Protein AF-A0A2I0VY03-F1 (afdb_monomer)

Nearest PDB structures (foldseek):
  8vbx-assembly1_A  TM=2.858E-01  e=8.823E-02  Pectobacterium phage PhiM1
  8qfm-assembly1_B  TM=2.556E-01  e=3.799E-01  Thermocatellispora tengchongensis
  3gbf-assembly1_A-2  TM=3.496E-01  e=2.291E+00  Streptomyces viridochromogenes
  3rzz-assembly1_A-2  TM=3.608E-01  e=2.291E+00  Streptomyces viridochromogenes
  4yar-assembly1_A  TM=1.915E-01  e=3.209E+00  Streptomyces viridochromogenes

Organism: NCBI:txid906689

pLDDT: mean 86.83, std 15.97, range [33.81, 98.56]

Structure (mmCIF, N/CA/C/O backbone):
data_AF-A0A2I0VY03-F1
#
_entry.id   AF-A0A2I0VY03-F1
#
loop_
_atom_site.group_PDB
_atom_site.id
_atom_site.type_symbol
_atom_site.label_atom_id
_atom_site.label_alt_id
_atom_site.label_comp_id
_atom_site.label_asym_id
_atom_site.label_entity_id
_atom_site.label_seq_id
_atom_site.pdbx_PDB_ins_code
_atom_site.Cartn_x
_atom_site.Cartn_y
_atom_site.Cartn_z
_atom_site.occupancy
_atom_site.B_iso_or_equiv
_atom_site.auth_seq_id
_atom_site.auth_comp_id
_atom_site.auth_asym_id
_atom_site.auth_atom_id
_atom_site.pdbx_PDB_model_num
ATOM 1 N N . MET A 1 1 ? -72.593 11.569 -9.169 1.00 36.62 1 MET A N 1
ATOM 2 C CA . MET A 1 1 ? -72.017 10.756 -8.077 1.00 36.62 1 MET A CA 1
ATOM 3 C C . MET A 1 1 ? -70.638 10.307 -8.532 1.00 36.62 1 MET A C 1
ATOM 5 O O . MET A 1 1 ? -70.541 9.387 -9.328 1.00 36.62 1 MET A O 1
ATOM 9 N N . THR A 1 2 ? -69.591 11.021 -8.134 1.00 33.81 2 THR A N 1
ATOM 10 C CA . THR A 1 2 ? -68.194 10.707 -8.475 1.00 33.81 2 THR A CA 1
ATOM 11 C C . THR A 1 2 ? -67.376 10.887 -7.203 1.00 33.81 2 THR A C 1
ATOM 13 O O . THR A 1 2 ? -67.290 11.997 -6.685 1.00 33.81 2 THR A O 1
ATOM 16 N N . ILE A 1 3 ? -66.858 9.784 -6.665 1.00 37.12 3 ILE A N 1
ATOM 17 C CA . ILE A 1 3 ? -66.001 9.750 -5.472 1.00 37.12 3 ILE A CA 1
ATOM 18 C C . ILE A 1 3 ? -64.545 9.817 -5.958 1.00 37.12 3 ILE A C 1
ATOM 20 O O . ILE A 1 3 ? -64.187 9.004 -6.812 1.00 37.12 3 ILE A O 1
ATOM 24 N N . PRO A 1 4 ? -63.695 10.735 -5.463 1.00 44.62 4 PRO A N 1
ATOM 25 C CA . PRO A 1 4 ? -62.278 10.724 -5.792 1.00 44.62 4 PRO A CA 1
ATOM 26 C C . PRO A 1 4 ? -61.531 9.770 -4.845 1.00 44.62 4 PRO A C 1
ATOM 28 O O . PRO A 1 4 ? -61.689 9.834 -3.628 1.00 44.62 4 PRO A O 1
ATOM 31 N N . PHE A 1 5 ? -60.715 8.879 -5.408 1.00 40.41 5 PHE A N 1
ATOM 32 C CA . PHE A 1 5 ? -59.774 8.045 -4.657 1.00 40.41 5 PHE A CA 1
ATOM 33 C C . PHE A 1 5 ? -58.500 8.852 -4.376 1.00 40.41 5 PHE A C 1
ATOM 35 O O . PHE A 1 5 ? -57.801 9.262 -5.301 1.00 40.41 5 PHE A O 1
ATOM 42 N N . LEU A 1 6 ? -58.204 9.079 -3.096 1.00 39.28 6 LEU A N 1
ATOM 43 C CA . LEU A 1 6 ? -56.954 9.673 -2.626 1.00 39.28 6 LEU A CA 1
ATOM 44 C C . LEU A 1 6 ? -55.898 8.554 -2.533 1.00 39.28 6 LEU A C 1
ATOM 46 O O . LEU A 1 6 ? -56.038 7.650 -1.709 1.00 39.28 6 LEU A O 1
ATOM 50 N N . LEU A 1 7 ? -54.859 8.580 -3.374 1.00 39.03 7 LEU A N 1
ATOM 51 C CA . LEU A 1 7 ? -53.704 7.686 -3.227 1.00 39.03 7 LEU A CA 1
ATOM 52 C C . LEU A 1 7 ? -52.783 8.236 -2.128 1.00 39.03 7 LEU A C 1
ATOM 54 O O . LEU A 1 7 ? -52.148 9.273 -2.302 1.00 39.03 7 LEU A O 1
ATOM 58 N N . LEU A 1 8 ? -52.706 7.534 -0.999 1.00 38.59 8 LEU A N 1
ATOM 59 C CA . LEU A 1 8 ? -51.749 7.809 0.069 1.00 38.59 8 LEU A CA 1
ATOM 60 C C . LEU A 1 8 ? -50.413 7.132 -0.286 1.00 38.59 8 LEU A C 1
ATOM 62 O O . LEU A 1 8 ? -50.310 5.906 -0.275 1.00 38.59 8 LEU A O 1
ATOM 66 N N . HIS A 1 9 ? -49.390 7.911 -0.638 1.00 36.31 9 HIS A N 1
ATOM 67 C CA . HIS A 1 9 ? -48.031 7.395 -0.810 1.00 36.31 9 HIS A CA 1
ATOM 68 C C . HIS A 1 9 ? -47.371 7.220 0.564 1.00 36.31 9 HIS A C 1
ATOM 70 O O . HIS A 1 9 ? -46.980 8.197 1.201 1.00 36.31 9 HIS A O 1
ATOM 76 N N . LEU A 1 10 ? -47.252 5.970 1.023 1.00 39.50 10 LEU A N 1
ATOM 77 C CA . LEU A 1 10 ? -46.372 5.615 2.135 1.00 39.50 10 LEU A CA 1
ATOM 78 C C . LEU A 1 10 ? -44.917 5.811 1.684 1.00 39.50 10 LEU A C 1
ATOM 80 O O . LEU A 1 10 ? -44.401 5.033 0.880 1.00 39.50 10 LEU A O 1
ATOM 84 N N . LEU A 1 11 ? -44.251 6.840 2.208 1.00 39.91 11 LEU A N 1
ATOM 85 C CA . LEU A 1 11 ? -42.794 6.921 2.173 1.00 39.91 11 LEU A CA 1
ATOM 86 C C . LEU A 1 11 ? -42.232 5.901 3.168 1.00 39.91 11 LEU A C 1
ATOM 88 O O . LEU A 1 11 ? -42.305 6.099 4.378 1.00 39.91 11 LEU A O 1
ATOM 92 N N . PHE A 1 12 ? -41.664 4.813 2.651 1.00 36.47 12 PHE A N 1
ATOM 93 C CA . PHE A 1 12 ? -40.795 3.936 3.428 1.00 36.47 12 PHE A CA 1
ATOM 94 C C . PHE A 1 12 ? -39.466 4.657 3.664 1.00 36.47 12 PHE A C 1
ATOM 96 O O . PHE A 1 12 ? -38.625 4.746 2.771 1.00 36.47 12 PHE A O 1
ATOM 103 N N . THR A 1 13 ? -39.275 5.195 4.865 1.00 35.59 13 THR A N 1
ATOM 104 C CA . THR A 1 13 ? -37.949 5.595 5.339 1.00 35.59 13 THR A CA 1
ATOM 105 C C . THR A 1 13 ? -37.199 4.330 5.744 1.00 35.59 13 THR A C 1
ATOM 107 O O . THR A 1 13 ? -37.549 3.701 6.742 1.00 35.59 13 THR A O 1
ATOM 110 N N . LEU A 1 14 ? -36.195 3.937 4.959 1.00 35.19 14 LEU A N 1
ATOM 111 C CA . LEU A 1 14 ? -35.224 2.927 5.382 1.00 35.19 14 LEU A CA 1
ATOM 112 C C . LEU A 1 14 ? -34.511 3.433 6.652 1.00 35.19 14 LEU A C 1
ATOM 114 O O . LEU A 1 14 ? -34.168 4.620 6.702 1.00 35.19 14 LEU A O 1
ATOM 118 N N . PRO A 1 15 ? -34.281 2.585 7.671 1.00 38.66 15 PRO A N 1
ATOM 119 C CA . PRO A 1 15 ? -33.444 2.970 8.792 1.00 38.66 15 PRO A CA 1
ATOM 120 C C . PRO A 1 15 ? -32.032 3.231 8.266 1.00 38.66 15 PRO A C 1
ATOM 122 O O . PRO A 1 15 ? -31.418 2.372 7.636 1.00 38.66 15 PRO A O 1
ATOM 125 N N . ALA A 1 16 ? -31.528 4.441 8.492 1.00 34.84 16 ALA A N 1
ATOM 126 C CA . ALA A 1 16 ? -30.127 4.745 8.274 1.00 34.84 16 ALA A CA 1
ATOM 127 C C . ALA A 1 16 ? -29.330 4.001 9.349 1.00 34.84 16 ALA A C 1
ATOM 129 O O . ALA A 1 16 ? -29.295 4.428 10.502 1.00 34.84 16 ALA A O 1
ATOM 130 N N . THR A 1 17 ? -28.710 2.881 8.984 1.00 40.47 17 THR A N 1
ATOM 131 C CA . THR A 1 17 ? -27.664 2.265 9.803 1.00 40.47 17 THR A CA 1
ATOM 132 C C . THR A 1 17 ? -26.601 3.327 10.055 1.00 40.47 17 THR A C 1
ATOM 134 O O . THR A 1 17 ? -26.030 3.867 9.101 1.00 40.47 17 THR A O 1
ATOM 137 N N . ALA A 1 18 ? -26.367 3.675 11.320 1.00 40.34 18 ALA A N 1
ATOM 138 C CA . ALA A 1 18 ? -25.342 4.634 11.694 1.00 40.34 18 ALA A CA 1
ATOM 139 C C . ALA A 1 18 ? -23.972 4.051 11.321 1.00 40.34 18 ALA A C 1
ATOM 141 O O . ALA A 1 18 ? -23.399 3.246 12.049 1.00 40.34 18 ALA A O 1
ATOM 142 N N . THR A 1 19 ? -23.445 4.428 10.157 1.00 51.03 19 THR A N 1
ATOM 143 C CA . THR A 1 19 ? -22.076 4.083 9.774 1.00 51.03 19 THR A CA 1
ATOM 144 C C . THR A 1 19 ? -21.132 4.697 10.797 1.00 51.03 19 THR A C 1
ATOM 146 O O . THR A 1 19 ? -21.108 5.921 10.950 1.00 51.03 19 THR A O 1
ATOM 149 N N . ALA A 1 20 ? -20.374 3.854 11.502 1.00 61.03 20 ALA A N 1
ATOM 150 C CA . ALA A 1 20 ? -19.370 4.298 12.459 1.00 61.03 20 ALA A CA 1
ATOM 151 C C . ALA A 1 20 ? -18.462 5.357 11.814 1.00 61.03 20 ALA A C 1
ATOM 153 O O . ALA A 1 20 ? -18.000 5.184 10.683 1.00 61.03 20 ALA A O 1
ATOM 154 N N . ALA A 1 21 ? -18.226 6.465 12.522 1.00 67.00 21 ALA A N 1
ATOM 155 C CA . ALA A 1 21 ? -17.404 7.552 12.009 1.00 67.00 21 ALA A CA 1
ATOM 156 C C . ALA A 1 21 ? -16.003 7.031 11.656 1.00 67.00 21 ALA A C 1
ATOM 158 O O . ALA A 1 21 ? -15.325 6.415 12.479 1.00 67.00 21 ALA A O 1
ATOM 159 N N . THR A 1 22 ? -15.566 7.275 10.423 1.00 81.31 22 THR A N 1
ATOM 160 C CA . THR A 1 22 ? -14.233 6.884 9.943 1.00 81.31 22 THR A CA 1
ATOM 161 C C . THR A 1 22 ? -13.240 8.044 9.963 1.00 81.31 22 THR A C 1
ATOM 163 O O . THR A 1 22 ? -12.040 7.810 9.816 1.00 81.31 22 THR A O 1
ATOM 166 N N . THR A 1 23 ? -13.709 9.276 10.179 1.00 87.06 23 THR A N 1
ATOM 167 C CA . THR A 1 23 ? -12.920 10.516 10.221 1.00 87.06 23 THR A CA 1
ATOM 168 C C . THR A 1 23 ? -13.305 11.392 11.413 1.00 87.06 23 THR A C 1
ATOM 170 O O . THR A 1 23 ? -14.296 11.142 12.101 1.00 87.06 23 THR A O 1
ATOM 173 N N . LEU A 1 24 ? -12.506 12.433 11.665 1.00 89.50 24 LEU A N 1
ATOM 174 C CA . LEU A 1 24 ? -12.840 13.478 12.631 1.00 89.50 24 LEU A CA 1
ATOM 175 C C . LEU A 1 24 ? -14.008 14.355 12.121 1.00 89.50 24 LEU A C 1
ATOM 177 O O . LEU A 1 24 ? -14.138 14.554 10.909 1.00 89.50 24 LEU A O 1
ATOM 181 N N . PRO A 1 25 ? -14.849 14.916 13.014 1.00 90.19 25 PRO A N 1
ATOM 182 C CA . PRO A 1 25 ? -15.961 15.780 12.618 1.00 90.19 25 PRO A CA 1
ATOM 183 C C . PRO A 1 25 ? -15.506 16.971 11.765 1.00 90.19 25 PRO A C 1
ATOM 185 O O . PRO A 1 25 ? -14.561 17.670 12.116 1.00 90.19 25 PRO A O 1
ATOM 188 N N . GLY A 1 26 ? -16.197 17.213 10.649 1.00 90.81 26 GLY A N 1
ATOM 189 C CA . GLY A 1 26 ? -15.878 18.305 9.721 1.00 90.81 26 GLY A CA 1
ATOM 190 C C . GLY A 1 26 ? -14.732 18.014 8.745 1.00 90.81 26 GLY A C 1
ATOM 191 O O . GLY A 1 26 ? -14.467 18.841 7.874 1.00 90.81 26 GLY A O 1
ATOM 192 N N . CYS A 1 27 ? -14.084 16.850 8.837 1.00 95.19 27 CYS A N 1
ATOM 193 C CA . CYS A 1 27 ? -13.007 16.470 7.930 1.00 95.19 27 CYS A CA 1
ATOM 194 C C . CYS A 1 27 ? -13.527 15.798 6.651 1.00 95.19 27 CYS A C 1
ATOM 196 O O . CYS A 1 27 ? -14.411 14.938 6.730 1.00 95.19 27 CYS A O 1
ATOM 198 N N . PRO A 1 28 ? -12.954 16.121 5.474 1.00 94.81 28 PRO A N 1
ATOM 199 C CA . PRO A 1 28 ? -13.293 15.446 4.227 1.00 94.81 28 PRO A CA 1
ATOM 200 C C . PRO A 1 28 ? -13.061 13.935 4.314 1.00 94.81 28 PRO A C 1
ATOM 202 O O . PRO A 1 28 ? -11.997 13.487 4.736 1.00 94.81 28 PRO A O 1
ATOM 205 N N . THR A 1 29 ? -14.050 13.158 3.874 1.00 94.88 29 THR A N 1
ATOM 206 C CA . THR A 1 29 ? -14.025 11.687 3.909 1.00 94.88 29 THR A CA 1
ATOM 207 C C . THR A 1 29 ? -13.598 11.054 2.590 1.00 94.88 29 THR A C 1
ATOM 209 O O . THR A 1 29 ? -13.320 9.858 2.561 1.00 94.88 29 THR A O 1
ATOM 212 N N . HIS A 1 30 ? -13.534 11.821 1.496 1.00 95.38 30 HIS A N 1
ATOM 213 C CA . HIS A 1 30 ? -13.193 11.307 0.171 1.00 95.38 30 HIS A CA 1
ATOM 214 C C . HIS A 1 30 ? -12.346 12.282 -0.649 1.00 95.38 30 HIS A C 1
ATOM 216 O O . HIS A 1 30 ? -12.429 13.501 -0.495 1.00 95.38 30 HIS A O 1
ATOM 222 N N . CYS A 1 31 ? -11.589 11.723 -1.590 1.00 96.44 31 CYS A N 1
ATOM 223 C CA . CYS A 1 31 ? -10.996 12.440 -2.712 1.00 96.44 31 CYS A CA 1
ATOM 224 C C . CYS A 1 31 ? -11.195 11.615 -3.988 1.00 96.44 31 CYS A C 1
ATOM 226 O O . CYS A 1 31 ? -10.598 10.548 -4.148 1.00 96.44 31 CYS A O 1
ATOM 228 N N . GLY A 1 32 ? -12.067 12.087 -4.883 1.00 94.94 32 GLY A N 1
ATOM 229 C CA . GLY A 1 32 ? -12.526 11.276 -6.010 1.00 94.94 32 GLY A CA 1
ATOM 230 C C . GLY A 1 32 ? -13.181 9.991 -5.502 1.00 94.94 32 GLY A C 1
ATOM 231 O O . GLY A 1 32 ? -14.098 10.048 -4.690 1.00 94.94 32 GLY A O 1
ATOM 232 N N . ASN A 1 33 ? -12.669 8.842 -5.940 1.00 93.69 33 ASN A N 1
ATOM 233 C CA . ASN A 1 33 ? -13.187 7.530 -5.538 1.00 93.69 33 ASN A CA 1
ATOM 234 C C . ASN A 1 33 ? -12.510 6.959 -4.281 1.00 93.69 33 ASN A C 1
ATOM 236 O O . ASN A 1 33 ? -12.893 5.885 -3.823 1.00 93.69 33 ASN A O 1
ATOM 240 N N . LEU A 1 34 ? -11.490 7.629 -3.736 1.00 96.06 34 LEU A N 1
ATOM 241 C CA . LEU A 1 34 ? -10.776 7.139 -2.562 1.00 96.06 34 LEU A CA 1
ATOM 242 C C . LEU A 1 34 ? -11.460 7.622 -1.282 1.00 96.06 34 LEU A C 1
ATOM 244 O O . LEU A 1 34 ? -11.590 8.828 -1.072 1.00 96.06 34 LEU A O 1
ATOM 248 N N . THR A 1 35 ? -11.843 6.690 -0.411 1.00 96.19 35 THR A N 1
ATOM 249 C CA . THR A 1 35 ? -12.231 6.978 0.978 1.00 96.19 35 THR A CA 1
ATOM 250 C C . THR A 1 35 ? -10.988 7.240 1.822 1.00 96.19 35 THR A C 1
ATOM 252 O O . THR A 1 35 ? -10.036 6.461 1.793 1.00 96.19 35 THR A O 1
ATOM 255 N N . ILE A 1 36 ? -11.003 8.326 2.588 1.00 96.56 36 ILE A N 1
ATOM 256 C CA . ILE A 1 36 ? -9.895 8.788 3.424 1.00 96.56 36 ILE A CA 1
ATOM 257 C C . ILE A 1 36 ? -10.319 8.665 4.890 1.00 96.56 36 ILE A C 1
ATOM 259 O O . ILE A 1 36 ? -11.025 9.539 5.385 1.00 96.56 36 ILE A O 1
ATOM 263 N N . PRO A 1 37 ? -9.937 7.584 5.589 1.00 96.06 37 PRO A N 1
ATOM 264 C CA . PRO A 1 37 ? -10.169 7.459 7.020 1.00 96.06 37 PRO A CA 1
ATOM 265 C C . PRO A 1 37 ? -9.055 8.137 7.831 1.00 96.06 37 PRO A C 1
ATOM 267 O O . PRO A 1 37 ? -7.913 8.216 7.383 1.00 96.06 37 PRO A O 1
ATOM 270 N N . PHE A 1 38 ? -9.336 8.524 9.074 1.00 95.88 38 PHE A N 1
ATOM 271 C CA . PHE A 1 38 ? -8.281 8.885 10.031 1.00 95.88 38 PHE A CA 1
ATOM 272 C C . PHE A 1 38 ? -7.368 7.654 10.274 1.00 95.88 38 PHE A C 1
ATOM 274 O O . PHE A 1 38 ? -7.895 6.542 10.334 1.00 95.88 38 PHE A O 1
ATOM 281 N N . PRO A 1 39 ? -6.027 7.768 10.364 1.00 96.19 39 PRO A N 1
ATOM 282 C CA . PRO A 1 39 ? -5.221 8.965 10.622 1.00 96.19 39 PRO A CA 1
ATOM 283 C C . PRO A 1 39 ? -4.872 9.815 9.394 1.00 96.19 39 PRO A C 1
ATOM 285 O O . PRO A 1 39 ? -4.130 10.788 9.528 1.00 96.19 39 PRO A O 1
ATOM 288 N N . PHE A 1 40 ? -5.378 9.462 8.213 1.00 97.75 40 PHE A N 1
ATOM 289 C CA . PHE A 1 40 ? -5.155 10.199 6.974 1.00 97.75 40 PHE A CA 1
ATOM 290 C C . PHE A 1 40 ? -6.120 11.375 6.845 1.00 97.75 40 PHE A C 1
ATOM 292 O O . PHE A 1 40 ? -7.244 11.335 7.341 1.00 97.75 40 PHE A O 1
ATOM 299 N N . GLY A 1 41 ? -5.699 12.410 6.122 1.00 96.75 41 GLY A N 1
ATOM 300 C CA . GLY A 1 41 ? -6.542 13.575 5.877 1.00 96.75 41 GLY A CA 1
ATOM 301 C C . GLY A 1 41 ? -5.899 14.582 4.937 1.00 96.75 41 GLY A C 1
ATOM 302 O O . GLY A 1 41 ? -4.689 14.569 4.722 1.00 96.75 41 GLY A O 1
ATOM 303 N N . THR A 1 42 ? -6.723 15.459 4.367 1.00 96.12 42 THR A N 1
ATOM 304 C CA . THR A 1 42 ? -6.305 16.436 3.345 1.00 96.12 42 THR A CA 1
ATOM 305 C C . THR A 1 42 ? -6.260 17.877 3.840 1.00 96.12 42 THR A C 1
ATOM 307 O O . THR A 1 42 ? -5.934 18.783 3.078 1.00 96.12 42 THR A O 1
ATOM 310 N N . GLN A 1 43 ? -6.641 18.109 5.095 1.00 94.94 43 GLN A N 1
ATOM 311 C CA . GLN A 1 43 ? -6.755 19.435 5.696 1.00 94.94 43 GLN A CA 1
ATOM 312 C C . GLN A 1 43 ? -6.037 19.483 7.050 1.00 94.94 43 GLN A C 1
ATOM 314 O O . GLN A 1 43 ? -5.953 18.453 7.728 1.00 94.94 43 GLN A O 1
ATOM 319 N N . PRO A 1 44 ? -5.550 20.664 7.476 1.00 93.44 44 PRO A N 1
ATOM 320 C CA . PRO A 1 44 ? -4.989 20.844 8.811 1.00 93.44 44 PRO A CA 1
ATOM 321 C C . PRO A 1 44 ? -5.968 20.386 9.899 1.00 93.44 44 PRO A C 1
ATOM 323 O O . PRO A 1 44 ? -7.148 20.720 9.853 1.00 93.44 44 PRO A O 1
ATOM 326 N N . GLY A 1 45 ? -5.478 19.617 10.872 1.00 93.94 45 GLY A N 1
ATOM 327 C CA . GLY A 1 45 ? -6.297 19.073 11.964 1.00 93.94 45 GLY A CA 1
ATOM 328 C C . GLY A 1 45 ? -7.079 17.799 11.620 1.00 93.94 45 GLY A C 1
ATOM 329 O O . GLY A 1 45 ? -7.661 17.199 12.516 1.00 93.94 45 GLY A O 1
ATOM 330 N N . CYS A 1 46 ? -7.051 17.341 10.364 1.00 96.00 46 CYS A N 1
ATOM 331 C CA . CYS A 1 46 ? -7.759 16.136 9.920 1.00 96.00 46 CYS A CA 1
ATOM 332 C C . CYS A 1 46 ? -6.867 14.898 9.766 1.00 96.00 46 CYS A C 1
ATOM 334 O O . CYS A 1 46 ? -7.331 13.876 9.273 1.00 96.00 46 CYS A O 1
ATOM 336 N N . HIS A 1 47 ? -5.594 14.981 10.144 1.00 95.94 47 HIS A N 1
ATOM 337 C CA . HIS A 1 47 ? -4.631 13.894 9.997 1.00 95.94 47 HIS A CA 1
ATOM 338 C C . HIS A 1 47 ? -3.615 13.896 11.141 1.00 95.94 47 HIS A C 1
ATOM 340 O O . HIS A 1 47 ? -3.381 14.928 11.775 1.00 95.94 47 HIS A O 1
ATOM 346 N N . LEU A 1 48 ? -2.960 12.758 11.366 1.00 94.94 48 LEU A N 1
ATOM 347 C CA . LEU A 1 48 ? -1.771 12.695 12.218 1.00 94.94 48 LEU A CA 1
ATOM 348 C C . LEU A 1 48 ? -0.528 13.236 11.485 1.00 94.94 48 LEU A C 1
ATOM 350 O O . LEU A 1 48 ? -0.507 13.280 10.248 1.00 94.94 48 LEU A O 1
ATOM 354 N N . PRO A 1 49 ? 0.533 13.646 12.205 1.00 92.69 49 PRO A N 1
ATOM 355 C CA . PRO A 1 49 ? 1.802 14.022 11.583 1.00 92.69 49 PRO A CA 1
ATOM 356 C C . PRO A 1 49 ? 2.299 12.949 10.599 1.00 92.69 49 PRO A C 1
ATOM 358 O O . PRO A 1 49 ? 2.286 11.762 10.909 1.00 92.69 49 PRO A O 1
ATOM 361 N N . GLY A 1 50 ? 2.695 13.362 9.391 1.00 93.38 50 GLY A N 1
ATOM 362 C CA . GLY A 1 50 ? 3.156 12.454 8.329 1.00 93.38 50 GLY A CA 1
ATOM 363 C C . GLY A 1 50 ? 2.055 11.776 7.495 1.00 93.38 50 GLY A C 1
ATOM 364 O O . GLY A 1 50 ? 2.359 11.226 6.437 1.00 93.38 50 GLY A O 1
ATOM 365 N N . PHE A 1 51 ? 0.784 11.868 7.902 1.00 96.69 51 PHE A N 1
ATOM 366 C CA . PHE A 1 51 ? -0.369 11.276 7.202 1.00 96.69 51 PHE A CA 1
ATOM 367 C C . PHE A 1 51 ? -1.162 12.274 6.335 1.00 96.69 51 PHE A C 1
ATOM 369 O O . PHE A 1 51 ? -2.282 11.987 5.907 1.00 96.69 51 PHE A O 1
ATOM 376 N N . LEU A 1 52 ? -0.583 13.445 6.052 1.00 97.12 52 LEU A N 1
ATOM 377 C CA . LEU A 1 52 ? -1.162 14.411 5.120 1.00 97.12 52 LEU A CA 1
ATOM 378 C C . LEU A 1 52 ? -1.276 13.792 3.721 1.00 97.12 52 LEU A C 1
ATOM 380 O O . LEU A 1 52 ? -0.315 13.216 3.207 1.00 97.12 52 LEU A O 1
ATOM 384 N N . LEU A 1 53 ? -2.429 13.977 3.087 1.00 97.62 53 LEU A N 1
ATOM 385 C CA . LEU A 1 53 ? -2.686 13.637 1.693 1.00 97.62 53 LEU A CA 1
ATOM 386 C C . LEU A 1 53 ? -3.051 14.896 0.904 1.00 97.62 53 LEU A C 1
ATOM 388 O O . LEU A 1 53 ? -3.763 15.766 1.400 1.00 97.62 53 LEU A O 1
ATOM 392 N N . THR A 1 54 ? -2.636 14.972 -0.355 1.00 97.50 54 THR A N 1
ATOM 393 C CA . THR A 1 54 ? -3.094 16.019 -1.275 1.00 97.50 54 THR A CA 1
ATOM 394 C C . THR A 1 54 ? -4.192 15.468 -2.172 1.00 97.50 54 THR A C 1
ATOM 396 O O . THR A 1 54 ? -3.990 14.478 -2.876 1.00 97.50 54 THR A O 1
ATOM 399 N N . CYS A 1 55 ? -5.350 16.129 -2.179 1.00 97.00 55 CYS A N 1
ATOM 400 C CA . CYS A 1 55 ? -6.399 15.872 -3.160 1.00 97.00 55 CYS A CA 1
ATOM 401 C C . CYS A 1 55 ? -6.248 16.831 -4.339 1.00 97.00 55 CYS A C 1
ATOM 403 O O . CYS A 1 55 ? -6.512 18.026 -4.214 1.00 97.00 55 CYS A O 1
ATOM 405 N N . ASN A 1 56 ? -5.807 16.314 -5.483 1.00 96.38 56 ASN A N 1
ATOM 406 C CA . ASN A 1 56 ? -5.626 17.113 -6.681 1.00 96.38 56 ASN A CA 1
ATOM 407 C C . ASN A 1 56 ? -6.892 17.087 -7.547 1.00 96.38 56 ASN A C 1
ATOM 409 O O . ASN A 1 56 ? -7.214 16.076 -8.180 1.00 96.38 56 ASN A O 1
ATOM 413 N N . THR A 1 57 ? -7.587 18.221 -7.577 1.00 96.19 57 THR A N 1
ATOM 414 C CA . THR A 1 57 ? -8.843 18.435 -8.304 1.00 96.19 57 THR A CA 1
ATOM 415 C C . THR A 1 57 ? -8.651 18.837 -9.765 1.00 96.19 57 THR A C 1
ATOM 417 O O . THR A 1 57 ? -9.640 18.996 -10.474 1.00 96.19 57 THR A O 1
ATOM 420 N N . THR A 1 58 ? -7.409 18.974 -10.251 1.00 96.56 58 THR A N 1
ATOM 421 C CA . THR A 1 58 ? -7.158 19.197 -11.687 1.00 96.56 58 THR A CA 1
ATOM 422 C C . THR A 1 58 ? -7.443 17.950 -12.529 1.00 96.56 58 THR A C 1
ATOM 424 O O . THR A 1 58 ? -7.626 18.052 -13.740 1.00 96.56 58 THR A O 1
ATOM 427 N N . PHE A 1 59 ? -7.502 16.775 -11.896 1.00 94.50 59 PHE A N 1
ATOM 428 C CA . PHE A 1 59 ? -7.924 15.522 -12.515 1.00 94.50 59 PHE A CA 1
ATOM 429 C C . PHE A 1 59 ? -9.434 15.310 -12.364 1.00 94.50 59 PHE A C 1
ATOM 431 O O . PHE A 1 59 ? -10.030 15.706 -11.364 1.00 94.50 59 PHE A O 1
ATOM 438 N N . SER A 1 60 ? -10.036 14.610 -13.329 1.00 94.81 60 SER A N 1
ATOM 439 C CA . SER A 1 60 ? -11.427 14.158 -13.267 1.00 94.81 60 SER A CA 1
ATOM 440 C C . SER A 1 60 ? -11.490 12.627 -13.419 1.00 94.81 60 SER A C 1
ATOM 442 O O . SER A 1 60 ? -11.112 12.127 -14.482 1.00 94.81 60 SER A O 1
ATOM 444 N N . PRO A 1 61 ? -11.908 11.868 -12.382 1.00 95.38 61 PRO A N 1
ATOM 445 C CA . PRO A 1 61 ? -12.164 12.329 -11.011 1.00 95.38 61 PRO A CA 1
ATOM 446 C C . PRO A 1 61 ? -10.876 12.813 -10.303 1.00 95.38 61 PRO A C 1
ATOM 448 O O . PRO A 1 61 ? -9.773 12.463 -10.747 1.00 95.38 61 PRO A O 1
ATOM 451 N N . PRO A 1 62 ? -10.990 13.588 -9.201 1.00 97.31 62 PRO A N 1
ATOM 452 C CA . PRO A 1 62 ? -9.842 14.016 -8.403 1.00 97.31 62 PRO A CA 1
ATOM 453 C C . PRO A 1 62 ? -8.961 12.841 -7.970 1.00 97.31 62 PRO A C 1
ATOM 455 O O . PRO A 1 62 ? -9.461 11.756 -7.667 1.00 97.31 62 PRO A O 1
ATOM 458 N N . ARG A 1 63 ? -7.643 13.059 -7.928 1.00 96.62 63 ARG A N 1
ATOM 459 C CA . ARG A 1 63 ? -6.651 12.028 -7.571 1.00 96.62 63 ARG A CA 1
ATOM 460 C C . ARG A 1 63 ? -5.949 12.370 -6.265 1.00 96.62 63 ARG A C 1
ATOM 462 O O . ARG A 1 63 ? -5.642 13.533 -6.010 1.00 96.62 63 ARG A O 1
ATOM 469 N N . THR A 1 64 ? -5.658 11.351 -5.464 1.00 97.62 64 THR A N 1
ATOM 470 C CA . THR A 1 64 ? -4.997 11.505 -4.164 1.00 97.62 64 TH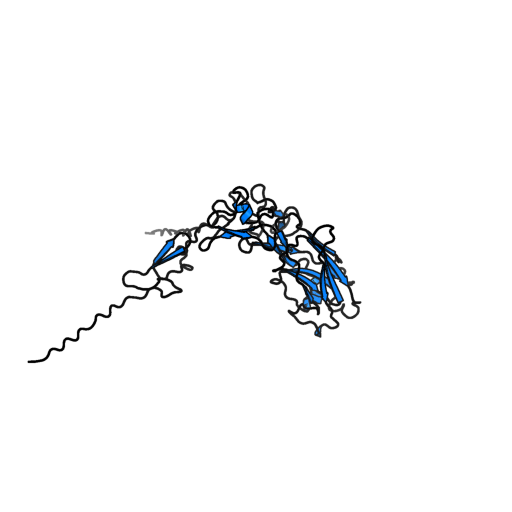R A CA 1
ATOM 471 C C . THR A 1 64 ? -3.503 11.226 -4.257 1.00 97.62 64 THR A C 1
ATOM 473 O O . THR A 1 64 ? -3.081 10.299 -4.948 1.00 97.62 64 THR A O 1
ATOM 476 N N . PHE A 1 65 ? -2.704 12.009 -3.539 1.00 97.31 65 PHE A N 1
ATOM 477 C CA . PHE A 1 65 ? -1.250 11.886 -3.480 1.00 97.31 65 PHE A CA 1
ATOM 478 C C . PHE A 1 65 ? -0.765 11.907 -2.030 1.00 97.31 65 PHE A C 1
ATOM 480 O O . PHE A 1 65 ? -1.378 12.552 -1.179 1.00 97.31 65 PHE A O 1
ATOM 487 N N . ILE A 1 66 ? 0.333 11.206 -1.746 1.00 96.00 66 ILE A N 1
ATOM 488 C CA . ILE A 1 66 ? 0.960 11.219 -0.418 1.00 96.00 66 ILE A CA 1
ATOM 489 C C . ILE A 1 66 ? 1.667 12.560 -0.190 1.00 96.00 66 ILE A C 1
ATOM 491 O O . ILE A 1 66 ? 2.501 12.976 -1.001 1.00 96.00 66 ILE A O 1
ATOM 495 N N . SER A 1 67 ? 1.384 13.198 0.950 1.00 91.00 67 SER A N 1
ATOM 496 C CA . SER A 1 67 ? 1.943 14.496 1.340 1.00 9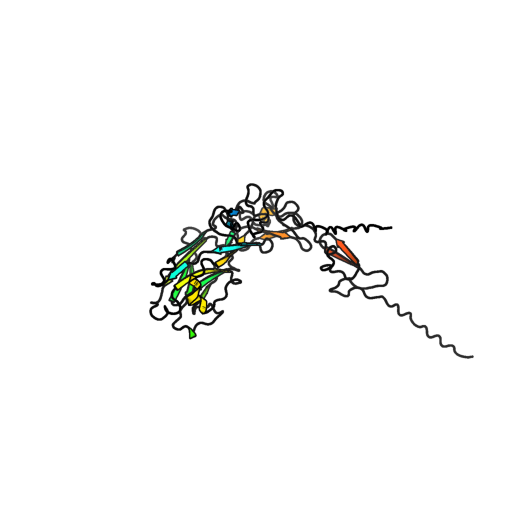1.00 67 SER A CA 1
ATOM 497 C C . SER A 1 67 ? 1.758 15.531 0.220 1.00 91.00 67 SER A C 1
ATOM 499 O O . SER A 1 67 ? 0.703 15.575 -0.408 1.00 91.00 67 SER A O 1
ATOM 501 N N . THR A 1 68 ? 2.769 16.350 -0.055 1.00 80.06 68 THR A N 1
ATOM 502 C CA . THR A 1 68 ? 2.852 17.284 -1.190 1.00 80.06 68 THR A CA 1
ATOM 503 C C . THR A 1 68 ? 3.603 16.693 -2.392 1.00 80.06 68 THR A C 1
ATOM 505 O O . THR A 1 68 ? 3.992 17.420 -3.306 1.00 80.06 68 THR A O 1
ATOM 508 N N . GLY A 1 69 ? 3.851 15.379 -2.381 1.00 83.25 69 GLY A N 1
ATOM 509 C CA . GLY A 1 69 ? 4.633 14.682 -3.396 1.00 83.25 69 GLY A CA 1
ATOM 510 C C . GLY A 1 69 ? 3.839 14.299 -4.647 1.00 83.25 69 GLY A C 1
ATOM 511 O O . GLY A 1 69 ? 2.680 14.657 -4.841 1.00 83.25 69 GLY A O 1
ATOM 512 N N . ASN A 1 70 ? 4.483 13.509 -5.505 1.00 87.94 70 ASN A N 1
ATOM 513 C CA . ASN A 1 70 ? 3.944 13.001 -6.771 1.00 87.94 70 ASN A CA 1
ATOM 514 C C . ASN A 1 70 ? 3.573 11.505 -6.722 1.00 87.94 70 ASN A C 1
ATOM 516 O O . ASN A 1 70 ? 3.327 10.893 -7.763 1.00 87.94 70 ASN A O 1
ATOM 520 N N . ILE A 1 71 ? 3.534 10.908 -5.529 1.00 94.75 71 ILE A N 1
ATOM 521 C CA . ILE A 1 71 ? 3.201 9.494 -5.337 1.00 94.75 71 ILE A CA 1
ATOM 522 C C . ILE A 1 71 ? 1.682 9.369 -5.248 1.00 94.75 71 ILE A C 1
ATOM 524 O O . ILE A 1 71 ? 1.085 9.708 -4.225 1.00 94.75 71 ILE A O 1
ATOM 528 N N . GLN A 1 72 ? 1.061 8.913 -6.336 1.00 96.81 72 GLN A N 1
ATOM 529 C CA . GLN A 1 72 ? -0.384 8.726 -6.395 1.00 96.81 72 GLN A CA 1
ATOM 530 C C . GLN A 1 72 ? -0.802 7.541 -5.521 1.00 96.81 72 GLN A C 1
ATOM 532 O O . GLN A 1 72 ? -0.260 6.445 -5.659 1.00 96.81 72 GLN A O 1
ATOM 537 N N . LEU A 1 73 ? -1.800 7.771 -4.676 1.00 97.44 73 LEU A N 1
ATOM 538 C CA . LEU A 1 73 ? -2.423 6.802 -3.785 1.00 97.44 73 LEU A CA 1
ATOM 539 C C . LEU A 1 73 ? -3.756 6.336 -4.390 1.00 97.44 73 LEU A C 1
ATOM 541 O O . LEU A 1 73 ? -4.549 7.157 -4.856 1.00 97.44 73 LEU A O 1
ATOM 545 N N . THR A 1 74 ? -4.006 5.029 -4.393 1.00 97.06 74 THR A N 1
ATOM 546 C CA . THR A 1 74 ? -5.208 4.424 -4.995 1.00 97.06 74 THR A CA 1
ATOM 547 C C . THR A 1 74 ? -6.070 3.655 -4.005 1.00 97.06 74 THR A C 1
ATOM 549 O O . THR A 1 74 ? -7.250 3.454 -4.278 1.00 97.06 74 THR A O 1
ATOM 552 N N . SER A 1 75 ? -5.516 3.230 -2.868 1.00 97.38 75 SER A N 1
ATOM 553 C CA . SER A 1 75 ? -6.261 2.508 -1.834 1.00 97.38 75 SER A CA 1
ATOM 554 C C . SER A 1 75 ? -5.615 2.666 -0.458 1.00 97.38 75 SER A C 1
ATOM 556 O O . SER A 1 75 ? -4.396 2.815 -0.351 1.00 97.38 75 SER A O 1
ATOM 558 N N . LEU A 1 76 ? -6.437 2.600 0.589 1.00 97.69 76 LEU A N 1
ATOM 559 C CA . LEU A 1 76 ? -6.048 2.630 1.997 1.00 97.69 76 LEU A CA 1
ATOM 560 C C . LEU A 1 76 ? -6.755 1.501 2.748 1.00 97.69 76 LEU A C 1
ATOM 562 O O . LEU A 1 76 ? -7.949 1.278 2.559 1.00 97.69 76 LEU A O 1
ATOM 566 N N . SER A 1 77 ? -6.037 0.828 3.644 1.00 95.81 77 SER A N 1
ATOM 567 C CA . SER A 1 77 ? -6.603 -0.177 4.543 1.00 95.81 77 SER A CA 1
ATOM 568 C C . SER A 1 77 ? -6.118 0.044 5.972 1.00 95.81 77 SER A C 1
ATOM 570 O O . SER A 1 77 ? -4.922 -0.058 6.249 1.00 95.81 77 SER A O 1
ATOM 572 N N . LEU A 1 78 ? -7.061 0.312 6.882 1.00 94.19 78 LEU A N 1
ATOM 573 C CA . LEU A 1 78 ? -6.805 0.383 8.324 1.00 94.19 78 LEU A CA 1
ATOM 574 C C . LEU A 1 78 ? -6.468 -0.987 8.908 1.00 94.19 78 LEU A C 1
ATOM 576 O O . LEU A 1 78 ? -5.461 -1.134 9.595 1.00 94.19 78 LEU A O 1
ATOM 580 N N . THR A 1 79 ? -7.273 -1.994 8.578 1.00 92.50 79 THR A N 1
ATOM 581 C CA . THR A 1 79 ? -7.152 -3.356 9.114 1.00 92.50 79 THR A CA 1
ATOM 582 C C . THR A 1 79 ? -5.851 -4.032 8.696 1.00 92.50 79 THR A C 1
ATOM 584 O O . THR A 1 79 ? -5.187 -4.649 9.525 1.00 92.50 79 THR A O 1
ATOM 587 N N . ALA A 1 80 ? -5.450 -3.886 7.431 1.00 94.50 80 ALA A N 1
ATOM 588 C CA . ALA A 1 80 ? -4.174 -4.410 6.953 1.00 94.50 80 ALA A CA 1
ATOM 589 C C . ALA A 1 80 ? -2.991 -3.478 7.268 1.00 94.50 80 ALA A C 1
ATOM 591 O O . ALA A 1 80 ? -1.846 -3.899 7.131 1.00 94.50 80 ALA A O 1
ATOM 592 N N . SER A 1 81 ? -3.254 -2.230 7.669 1.00 96.19 81 SER A N 1
ATOM 593 C CA . SER A 1 81 ? -2.249 -1.168 7.821 1.00 96.19 81 SER A CA 1
ATOM 594 C C . SER A 1 81 ? -1.415 -0.964 6.551 1.00 96.19 81 SER A C 1
ATOM 596 O O . SER A 1 81 ? -0.189 -0.863 6.593 1.00 96.19 81 SER A O 1
ATOM 598 N N . THR A 1 82 ? -2.099 -0.931 5.403 1.00 97.81 82 THR A N 1
ATOM 599 C CA . THR A 1 82 ? -1.468 -0.779 4.086 1.00 97.81 82 THR A CA 1
ATOM 600 C C . THR A 1 82 ? -2.030 0.396 3.292 1.00 97.81 82 THR A C 1
ATOM 602 O O . THR A 1 82 ? -3.152 0.857 3.523 1.00 97.81 82 THR A O 1
ATOM 605 N N . ALA A 1 83 ? -1.230 0.888 2.352 1.00 98.12 83 ALA A N 1
ATOM 606 C CA . ALA A 1 83 ? -1.565 1.931 1.393 1.00 98.12 83 ALA A CA 1
ATOM 607 C C . ALA A 1 83 ? -1.083 1.499 0.001 1.00 98.12 83 ALA A C 1
ATOM 609 O O . ALA A 1 83 ? 0.081 1.147 -0.163 1.00 98.12 83 ALA A O 1
ATOM 610 N N . THR A 1 84 ? -1.954 1.500 -1.008 1.00 98.44 84 THR A N 1
ATOM 611 C CA . THR A 1 84 ? -1.567 1.144 -2.386 1.00 98.44 84 THR A CA 1
ATOM 612 C C . THR A 1 84 ? -1.240 2.402 -3.172 1.00 98.44 84 THR A C 1
ATOM 614 O O . THR A 1 84 ? -2.046 3.333 -3.220 1.00 98.44 84 THR A O 1
ATOM 617 N N . ILE A 1 85 ? -0.067 2.423 -3.796 1.00 98.06 85 ILE A N 1
ATOM 618 C CA . ILE A 1 85 ? 0.443 3.527 -4.607 1.00 98.06 85 ILE A CA 1
ATOM 619 C C . ILE A 1 85 ? 0.679 3.087 -6.050 1.00 98.06 85 ILE A C 1
ATOM 621 O O . ILE A 1 85 ? 0.854 1.902 -6.321 1.00 98.06 85 ILE A O 1
ATOM 625 N N . LEU A 1 86 ? 0.745 4.043 -6.975 1.00 97.38 86 LEU A N 1
ATOM 626 C CA . LEU A 1 86 ? 1.219 3.800 -8.338 1.00 97.38 86 LEU A CA 1
ATOM 627 C C . LEU A 1 86 ? 2.690 4.206 -8.473 1.00 97.38 86 LEU A C 1
ATOM 629 O O . LEU A 1 86 ? 3.033 5.386 -8.352 1.00 97.38 86 LEU A O 1
ATOM 633 N N . THR A 1 87 ? 3.558 3.240 -8.763 1.00 95.12 87 THR A N 1
ATOM 634 C CA . THR A 1 87 ? 5.005 3.442 -8.918 1.00 95.12 87 THR A CA 1
ATOM 635 C C . THR A 1 87 ? 5.388 3.670 -10.379 1.00 95.12 87 THR A C 1
ATOM 637 O O . THR A 1 87 ? 4.623 3.386 -11.301 1.00 95.12 87 THR A O 1
ATOM 640 N N . LEU A 1 88 ? 6.565 4.262 -10.593 1.00 94.19 88 LEU A N 1
ATOM 641 C CA . LEU A 1 88 ? 7.162 4.390 -11.923 1.00 94.19 88 LEU A CA 1
ATOM 642 C C . LEU A 1 88 ? 7.709 3.041 -12.405 1.00 94.19 88 LEU A C 1
ATOM 644 O O . LEU A 1 88 ? 8.015 2.157 -11.606 1.00 94.19 88 LEU A O 1
ATOM 648 N N . ILE A 1 89 ? 7.882 2.933 -13.718 1.00 95.19 89 ILE A N 1
ATOM 649 C CA . ILE A 1 89 ? 8.504 1.797 -14.394 1.00 95.19 89 ILE A CA 1
ATOM 650 C C . ILE A 1 89 ? 9.774 2.315 -15.072 1.00 95.19 89 ILE A C 1
ATOM 652 O O . ILE A 1 89 ? 9.695 3.224 -15.900 1.00 95.19 89 ILE A O 1
ATOM 656 N N . ALA A 1 90 ? 10.934 1.749 -14.737 1.00 94.75 90 ALA A N 1
ATOM 657 C CA . ALA A 1 90 ? 12.146 1.976 -15.514 1.00 94.75 90 ALA A CA 1
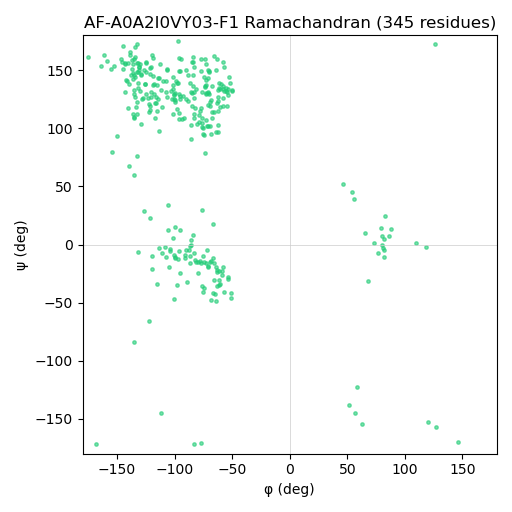ATOM 658 C C . ALA A 1 90 ? 12.023 1.209 -16.825 1.00 94.75 90 ALA A C 1
ATOM 660 O O . ALA A 1 90 ? 11.570 0.062 -16.825 1.00 94.75 90 ALA A O 1
ATOM 661 N N . ARG A 1 91 ? 12.417 1.837 -17.929 1.00 92.19 91 ARG A N 1
ATOM 662 C CA . ARG A 1 91 ? 12.360 1.244 -19.263 1.00 92.19 91 ARG A CA 1
ATOM 663 C C . ARG A 1 91 ? 13.573 1.611 -20.093 1.00 92.19 91 ARG A C 1
ATOM 665 O O . ARG A 1 91 ? 14.020 2.757 -20.066 1.00 92.19 91 ARG A O 1
ATOM 672 N N . ASP A 1 92 ? 14.052 0.640 -20.851 1.00 89.00 92 ASP A N 1
ATOM 673 C CA . ASP A 1 92 ? 15.077 0.830 -21.867 1.00 89.00 92 ASP A CA 1
ATOM 674 C C . ASP A 1 92 ? 14.655 0.071 -23.126 1.00 89.00 92 ASP A C 1
ATOM 676 O O . ASP A 1 92 ? 14.559 -1.158 -23.126 1.00 89.00 92 ASP A O 1
ATOM 680 N N . CYS A 1 93 ? 14.295 0.825 -24.156 1.00 84.94 93 CYS A N 1
ATOM 681 C CA . CYS A 1 93 ? 13.710 0.362 -25.402 1.00 84.94 93 CYS A CA 1
ATOM 682 C C . CYS A 1 93 ? 14.660 0.602 -26.574 1.00 84.94 93 CYS A C 1
ATOM 684 O O . CYS A 1 93 ? 15.307 1.652 -26.679 1.00 84.94 93 CYS A O 1
ATOM 686 N N . TYR A 1 94 ? 14.670 -0.345 -27.508 1.00 75.19 94 TYR A N 1
ATOM 687 C CA . TYR A 1 94 ? 15.395 -0.226 -28.768 1.00 75.19 94 TYR A CA 1
ATOM 688 C C . TYR A 1 94 ? 14.540 0.507 -29.807 1.00 75.19 94 TYR A C 1
ATOM 690 O O . TYR A 1 94 ? 13.368 0.194 -30.017 1.00 75.19 94 TYR A O 1
ATOM 698 N N . THR A 1 95 ? 15.111 1.509 -30.475 1.00 67.88 95 THR A N 1
ATOM 699 C CA . THR A 1 95 ? 14.437 2.254 -31.550 1.00 67.88 95 THR A CA 1
ATOM 700 C C . THR A 1 95 ? 14.411 1.462 -32.865 1.00 67.88 95 THR A C 1
ATOM 702 O O . THR A 1 95 ? 15.319 0.662 -33.103 1.00 67.88 95 THR A O 1
ATOM 705 N N . PRO A 1 96 ? 13.371 1.650 -33.720 1.00 53.81 96 PRO A N 1
ATOM 706 C CA . PRO A 1 96 ? 12.639 2.901 -33.970 1.00 53.81 96 PRO A CA 1
ATOM 707 C C . PRO A 1 96 ? 11.226 3.006 -33.360 1.00 53.81 96 PRO A C 1
ATOM 709 O O . PRO A 1 96 ? 10.367 3.679 -33.926 1.00 53.81 96 PRO A O 1
ATOM 712 N N . LEU A 1 97 ? 10.961 2.420 -32.188 1.00 56.47 97 LEU A N 1
ATOM 713 C CA . LEU A 1 97 ? 9.758 2.746 -31.407 1.00 56.47 97 LEU A CA 1
ATOM 714 C C . LEU A 1 97 ? 9.906 4.132 -30.750 1.00 56.47 97 LEU A C 1
ATOM 716 O O . LEU A 1 97 ? 10.198 4.260 -29.566 1.00 56.47 97 LEU A O 1
ATOM 720 N N . ALA A 1 98 ? 9.695 5.197 -31.527 1.00 52.78 98 ALA A N 1
ATOM 721 C CA . ALA A 1 98 ? 9.734 6.602 -31.095 1.00 52.78 98 ALA A CA 1
ATOM 722 C C . ALA A 1 98 ? 8.603 7.013 -30.115 1.00 52.78 98 ALA A C 1
ATOM 724 O O . ALA A 1 98 ? 8.317 8.199 -29.967 1.00 52.78 98 ALA A O 1
ATOM 725 N N . LEU A 1 99 ? 7.926 6.053 -29.475 1.00 56.59 99 LEU A N 1
ATOM 726 C CA . LEU A 1 99 ? 6.704 6.283 -28.695 1.00 56.59 99 LEU A CA 1
ATOM 727 C C . LEU A 1 99 ? 6.919 6.242 -27.175 1.00 56.59 99 LEU A C 1
ATOM 729 O O . LEU A 1 99 ? 6.094 6.784 -26.444 1.00 56.59 99 LEU A O 1
ATOM 733 N N . ALA A 1 100 ? 8.011 5.646 -26.683 1.00 63.47 100 ALA A N 1
ATOM 734 C CA . ALA A 1 100 ? 8.299 5.543 -25.253 1.00 63.47 100 ALA A CA 1
ATOM 735 C C . ALA A 1 100 ? 9.665 6.166 -24.906 1.00 63.47 100 ALA A C 1
ATOM 737 O O . ALA A 1 100 ? 10.668 5.774 -25.500 1.00 63.47 100 ALA A O 1
ATOM 738 N N . PRO A 1 101 ? 9.746 7.105 -23.944 1.00 71.81 101 PRO A N 1
ATOM 739 C CA . PRO A 1 101 ? 11.028 7.645 -23.501 1.00 71.81 101 PRO A CA 1
ATOM 740 C C . PRO A 1 101 ? 11.840 6.568 -22.769 1.00 71.81 101 PRO A C 1
ATOM 742 O O . PRO A 1 101 ? 11.302 5.865 -21.914 1.00 71.81 101 PRO A O 1
ATOM 745 N N . ASN A 1 102 ? 13.139 6.471 -23.064 1.00 85.44 102 ASN A N 1
ATOM 746 C CA . ASN A 1 102 ? 14.061 5.648 -22.281 1.00 85.44 102 ASN A CA 1
ATOM 747 C C . ASN A 1 102 ? 14.286 6.297 -20.913 1.00 85.44 102 ASN A C 1
ATOM 749 O O . ASN A 1 102 ? 14.742 7.438 -20.814 1.00 85.44 102 ASN A O 1
ATOM 753 N N . ILE A 1 103 ? 13.942 5.561 -19.858 1.00 89.44 103 ILE A N 1
ATOM 754 C CA . ILE A 1 103 ? 14.040 5.966 -18.454 1.00 89.44 103 ILE A CA 1
ATOM 755 C C . ILE A 1 103 ? 14.711 4.804 -17.707 1.00 89.44 103 ILE A C 1
ATOM 757 O O . ILE A 1 103 ? 14.031 4.023 -17.039 1.00 89.44 103 ILE A O 1
ATOM 761 N N . PRO A 1 104 ? 16.038 4.631 -17.834 1.00 89.62 104 PRO A N 1
ATOM 762 C CA . PRO A 1 104 ? 16.734 3.487 -17.246 1.00 89.62 104 PRO A CA 1
ATOM 763 C C . PRO A 1 104 ? 16.846 3.582 -15.717 1.00 89.62 104 PRO A C 1
ATOM 765 O O . PRO A 1 104 ? 17.115 2.579 -15.059 1.00 89.62 104 PRO A O 1
ATOM 768 N N . THR A 1 105 ? 16.616 4.767 -15.143 1.00 92.44 105 THR A N 1
ATOM 769 C CA . THR A 1 105 ? 16.721 5.016 -13.704 1.00 92.44 105 THR A CA 1
ATOM 770 C C . THR A 1 105 ? 15.426 5.601 -13.160 1.00 92.44 105 THR A C 1
ATOM 772 O O . THR A 1 105 ? 14.930 6.604 -13.674 1.00 92.44 105 THR A O 1
ATOM 775 N N . ILE A 1 106 ? 14.911 5.010 -12.083 1.00 93.56 106 ILE A N 1
ATOM 776 C CA . ILE A 1 106 ? 13.770 5.532 -11.319 1.00 93.56 106 ILE A CA 1
ATOM 777 C C . ILE A 1 106 ? 14.067 5.458 -9.824 1.00 93.56 106 ILE A C 1
ATOM 779 O O . ILE A 1 106 ? 14.924 4.694 -9.379 1.00 93.56 106 ILE A O 1
ATOM 783 N N . TRP A 1 107 ? 13.325 6.219 -9.028 1.00 91.75 107 TRP A N 1
ATOM 784 C CA . TRP A 1 107 ? 13.385 6.126 -7.576 1.00 91.75 107 TRP A CA 1
ATOM 785 C C . TRP A 1 107 ? 11.998 6.267 -6.956 1.00 91.75 107 TRP A C 1
ATOM 787 O O . TRP A 1 107 ? 11.088 6.871 -7.527 1.00 91.75 107 TRP A O 1
ATOM 797 N N . LEU A 1 108 ? 11.869 5.727 -5.751 1.00 92.88 108 LEU A N 1
ATOM 798 C CA . LEU A 1 108 ? 10.779 6.003 -4.825 1.00 92.88 108 LEU A CA 1
ATOM 799 C C . LEU A 1 108 ? 11.425 6.406 -3.504 1.00 92.88 108 LEU A C 1
ATOM 801 O O . LEU A 1 108 ? 12.265 5.671 -2.988 1.00 92.88 108 LEU A O 1
ATOM 805 N N . ASP A 1 109 ? 11.045 7.569 -2.984 1.00 92.12 109 ASP A N 1
ATOM 806 C CA . ASP A 1 109 ? 11.558 8.099 -1.724 1.00 92.12 109 ASP A CA 1
ATOM 807 C C . ASP A 1 109 ? 10.392 8.580 -0.855 1.00 92.12 109 ASP A C 1
ATOM 809 O O . ASP A 1 109 ? 9.688 9.528 -1.198 1.00 92.12 109 ASP A O 1
ATOM 813 N N . ILE A 1 110 ? 10.182 7.874 0.251 1.00 92.88 110 ILE A N 1
ATOM 814 C CA . ILE A 1 110 ? 9.204 8.169 1.305 1.00 92.88 110 ILE A CA 1
ATOM 815 C C . ILE A 1 110 ? 9.918 8.335 2.655 1.00 92.88 110 ILE A C 1
ATOM 817 O O . ILE A 1 110 ? 9.321 8.142 3.714 1.00 92.88 110 ILE A O 1
ATOM 821 N N . THR A 1 111 ? 11.213 8.663 2.627 1.00 91.06 111 THR A N 1
ATOM 822 C CA . THR A 1 111 ? 12.023 8.860 3.833 1.00 91.06 111 THR A CA 1
ATOM 823 C C . THR A 1 111 ? 11.411 9.945 4.716 1.00 91.06 111 THR A C 1
ATOM 825 O O . THR A 1 111 ? 11.042 11.018 4.241 1.00 91.06 111 THR A O 1
ATOM 828 N N . GLY A 1 112 ? 11.314 9.667 6.018 1.00 89.62 112 GLY A N 1
ATOM 829 C CA . GLY A 1 112 ? 10.737 10.597 6.996 1.00 89.62 112 GLY A CA 1
ATOM 830 C C . GLY A 1 112 ? 9.206 10.611 7.041 1.00 89.62 112 GLY A C 1
ATOM 831 O O . GLY A 1 112 ? 8.635 11.337 7.852 1.00 89.62 112 GLY A O 1
ATOM 832 N N . LEU A 1 113 ? 8.535 9.808 6.213 1.00 94.12 113 LEU A N 1
ATOM 833 C CA . LEU A 1 113 ? 7.095 9.577 6.298 1.00 94.12 113 LEU A CA 1
ATOM 834 C C . LEU A 1 113 ? 6.798 8.283 7.085 1.00 94.12 113 LEU A C 1
ATOM 836 O O . LEU A 1 113 ? 7.670 7.418 7.187 1.00 94.12 113 LEU A O 1
ATOM 840 N N . PRO A 1 114 ? 5.572 8.098 7.611 1.00 95.56 114 PRO A N 1
ATOM 841 C CA . PRO A 1 114 ? 5.188 6.943 8.437 1.00 95.56 114 PRO A CA 1
ATOM 842 C C . PRO A 1 114 ? 4.948 5.650 7.632 1.00 95.56 114 PRO A C 1
ATOM 844 O O . PRO A 1 114 ? 4.138 4.806 8.014 1.00 95.56 114 PRO A O 1
ATOM 847 N N . TYR A 1 115 ? 5.634 5.490 6.500 1.00 96.19 115 TYR A N 1
ATOM 848 C CA . TYR A 1 115 ? 5.456 4.383 5.564 1.00 96.19 115 TYR A CA 1
ATOM 849 C C . TYR A 1 115 ? 6.760 3.605 5.387 1.00 96.19 115 TYR A C 1
ATOM 851 O O . TYR A 1 115 ? 7.849 4.172 5.458 1.00 96.19 115 TYR A O 1
ATOM 859 N N . ALA A 1 116 ? 6.647 2.322 5.069 1.00 96.06 116 ALA A N 1
ATOM 860 C CA . ALA A 1 116 ? 7.719 1.503 4.522 1.00 96.06 116 ALA A CA 1
ATOM 861 C C . ALA A 1 116 ? 7.209 0.744 3.296 1.00 96.06 116 ALA A C 1
ATOM 863 O O . ALA A 1 116 ? 6.032 0.411 3.184 1.00 96.06 116 ALA A O 1
ATOM 864 N N . ILE A 1 117 ? 8.102 0.458 2.360 1.00 96.25 117 ILE A N 1
ATOM 865 C CA . ILE A 1 117 ? 7.805 -0.350 1.185 1.00 96.25 117 ILE A CA 1
ATOM 866 C C . ILE A 1 117 ? 7.580 -1.790 1.651 1.00 96.25 117 ILE A C 1
ATOM 868 O O . ILE A 1 117 ? 8.484 -2.410 2.215 1.00 96.25 117 ILE A O 1
ATOM 872 N N . SER A 1 118 ? 6.379 -2.324 1.414 1.00 97.50 118 SER A N 1
ATOM 873 C CA . SER A 1 118 ? 5.990 -3.625 1.958 1.00 97.50 118 SER A CA 1
ATOM 874 C C . SER A 1 118 ? 6.806 -4.754 1.339 1.00 97.50 118 SER A C 1
ATOM 876 O O . SER A 1 118 ? 6.692 -5.043 0.144 1.00 97.50 118 SER A O 1
ATOM 878 N N . ASN A 1 119 ? 7.637 -5.411 2.147 1.00 95.25 119 ASN A N 1
ATOM 879 C CA . ASN A 1 119 ? 8.516 -6.482 1.680 1.00 95.25 119 ASN A CA 1
ATOM 880 C C . ASN A 1 119 ? 7.802 -7.831 1.514 1.00 95.25 119 ASN A C 1
ATOM 882 O O . ASN A 1 119 ? 8.355 -8.756 0.919 1.00 95.25 119 ASN A O 1
ATOM 886 N N . THR A 1 120 ? 6.601 -7.958 2.079 1.00 96.31 120 THR A N 1
ATOM 887 C CA . THR A 1 120 ? 5.777 -9.170 2.010 1.00 96.31 120 THR A CA 1
ATOM 888 C C . THR A 1 120 ? 4.753 -9.112 0.890 1.00 96.31 120 THR A C 1
ATOM 890 O O . THR A 1 120 ? 4.341 -10.171 0.430 1.00 96.31 120 THR A O 1
ATOM 893 N N . ARG A 1 121 ? 4.355 -7.911 0.452 1.00 97.56 121 ARG A N 1
ATOM 894 C CA . ARG A 1 121 ? 3.390 -7.704 -0.637 1.00 97.56 121 ARG A CA 1
ATOM 895 C C . ARG A 1 121 ? 4.055 -7.426 -1.976 1.00 97.56 121 ARG A C 1
ATOM 897 O O . ARG A 1 121 ? 3.559 -7.882 -2.997 1.00 97.56 121 ARG A O 1
ATOM 904 N N . ASN A 1 122 ? 5.188 -6.726 -1.990 1.00 97.94 122 ASN A N 1
ATOM 905 C CA . ASN A 1 122 ? 5.821 -6.352 -3.250 1.00 97.94 122 ASN A CA 1
ATOM 906 C C . ASN A 1 122 ? 6.927 -7.309 -3.690 1.00 97.94 122 ASN A C 1
ATOM 908 O O . ASN A 1 122 ? 7.700 -7.826 -2.878 1.00 97.94 122 ASN A O 1
ATOM 912 N N . LYS A 1 123 ? 7.078 -7.428 -5.009 1.00 97.31 123 LYS A N 1
ATOM 913 C CA . LYS A 1 123 ? 8.246 -8.016 -5.667 1.00 97.31 123 LYS A CA 1
ATOM 914 C C . LYS A 1 123 ? 8.932 -6.975 -6.536 1.00 97.31 123 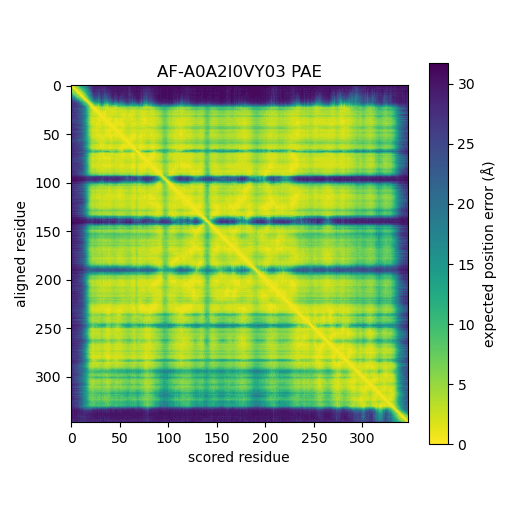LYS A C 1
ATOM 916 O O . LYS A 1 123 ? 8.279 -6.212 -7.252 1.00 97.31 123 LYS A O 1
ATOM 921 N N . PHE A 1 124 ? 10.261 -6.963 -6.493 1.00 97.38 124 PHE A N 1
ATOM 922 C CA . PHE A 1 124 ? 11.040 -6.231 -7.480 1.00 97.38 124 PHE A CA 1
ATOM 923 C C . PHE A 1 124 ? 11.188 -7.094 -8.728 1.00 97.38 124 PHE A C 1
ATOM 925 O O . PHE A 1 124 ? 11.618 -8.243 -8.629 1.00 97.38 124 PHE A O 1
ATOM 932 N N . THR A 1 125 ? 10.803 -6.549 -9.875 1.00 97.94 125 THR A N 1
ATOM 933 C CA . THR A 1 125 ? 10.642 -7.295 -11.121 1.00 97.94 125 THR A CA 1
ATOM 934 C C . THR A 1 125 ? 11.560 -6.732 -12.197 1.00 97.94 125 THR A C 1
ATOM 936 O O . THR A 1 125 ? 11.569 -5.523 -12.426 1.00 97.94 125 THR A O 1
ATOM 939 N N . ALA A 1 126 ? 12.296 -7.618 -12.864 1.00 97.56 126 ALA A N 1
ATOM 940 C CA . ALA A 1 126 ? 12.918 -7.381 -14.161 1.00 97.56 126 ALA A CA 1
ATOM 941 C C . ALA A 1 126 ? 12.082 -8.081 -15.238 1.00 97.56 126 ALA A C 1
ATOM 943 O O . ALA A 1 126 ? 11.744 -9.256 -15.080 1.00 97.56 126 ALA A O 1
ATOM 944 N N . LEU A 1 127 ? 11.772 -7.383 -16.324 1.00 96.62 127 LEU A N 1
ATOM 945 C CA . LEU A 1 127 ? 10.986 -7.901 -17.445 1.00 96.62 127 LEU A CA 1
ATOM 946 C C . LEU A 1 127 ? 11.728 -7.609 -18.753 1.00 96.62 127 LEU A C 1
ATOM 948 O O . LEU A 1 127 ? 12.174 -6.483 -18.963 1.00 96.62 127 LEU A O 1
ATOM 952 N N . GLY A 1 128 ? 11.856 -8.616 -19.610 1.00 94.25 128 GLY A N 1
ATOM 953 C CA . GLY A 1 128 ? 12.602 -8.557 -20.866 1.00 94.25 128 GLY A CA 1
ATOM 954 C C . GLY A 1 128 ? 13.654 -9.666 -20.993 1.00 94.25 128 GLY A C 1
ATOM 955 O O . GLY A 1 128 ? 13.918 -10.432 -20.057 1.00 94.25 128 GLY A O 1
ATOM 956 N N . CYS A 1 129 ? 14.259 -9.766 -22.178 1.00 92.19 129 CYS A N 1
ATOM 957 C CA . CYS A 1 129 ? 15.334 -10.717 -22.480 1.00 92.19 129 CYS A CA 1
ATOM 958 C C . CYS A 1 129 ? 16.711 -10.055 -22.422 1.00 92.19 129 CYS A C 1
ATOM 960 O O . CYS A 1 129 ? 16.961 -9.173 -23.220 1.00 92.19 129 CYS A O 1
ATOM 962 N N . GLY A 1 130 ? 17.657 -10.527 -21.605 1.00 90.81 130 GLY A N 1
ATOM 963 C CA . GLY A 1 130 ? 18.982 -9.888 -21.493 1.00 90.81 130 GLY A CA 1
ATOM 964 C C . GLY A 1 130 ? 18.986 -8.687 -20.545 1.00 90.81 130 GLY A C 1
ATOM 965 O O . GLY A 1 130 ? 19.826 -7.793 -20.657 1.00 90.81 130 GLY A O 1
ATOM 966 N N . THR A 1 131 ? 18.045 -8.690 -19.608 1.00 93.12 131 THR A N 1
ATOM 967 C CA . THR A 1 131 ? 17.726 -7.585 -18.713 1.00 93.12 131 THR A CA 1
ATOM 968 C C . THR A 1 131 ? 18.351 -7.814 -17.343 1.00 93.12 131 THR A C 1
ATOM 970 O O . THR A 1 131 ? 18.122 -8.856 -16.730 1.00 93.12 131 THR A O 1
ATOM 973 N N . LEU A 1 132 ? 19.087 -6.827 -16.833 1.00 94.75 132 LEU A N 1
ATOM 974 C CA . LEU A 1 132 ? 19.568 -6.760 -15.455 1.00 94.75 132 LEU A CA 1
ATOM 975 C C . LEU A 1 132 ? 18.926 -5.559 -14.759 1.00 94.75 132 LEU A C 1
ATOM 977 O O . LEU A 1 132 ? 19.192 -4.412 -15.103 1.00 94.75 132 LEU A O 1
ATOM 981 N N . ALA A 1 133 ? 18.105 -5.820 -13.752 1.00 96.06 133 ALA A N 1
ATOM 982 C CA . ALA A 1 133 ? 17.533 -4.789 -12.904 1.00 96.06 133 ALA A CA 1
ATOM 983 C C . ALA A 1 133 ? 18.220 -4.813 -11.541 1.00 96.06 133 ALA A C 1
ATOM 985 O O . ALA A 1 133 ? 18.260 -5.855 -10.882 1.00 96.06 133 ALA A O 1
ATOM 986 N N . LEU A 1 134 ? 18.727 -3.668 -11.099 1.00 94.00 134 LEU A N 1
ATOM 987 C CA . LEU A 1 134 ? 19.351 -3.498 -9.793 1.00 94.00 134 LEU A CA 1
ATOM 988 C C . LEU A 1 134 ? 18.567 -2.477 -8.981 1.00 94.00 134 LEU A C 1
ATOM 990 O O . LEU A 1 134 ? 18.197 -1.422 -9.484 1.00 94.00 134 LEU A O 1
ATOM 994 N N . ASN A 1 135 ? 18.358 -2.785 -7.710 1.00 89.81 135 ASN A N 1
ATOM 995 C CA . ASN A 1 135 ? 17.894 -1.855 -6.697 1.00 89.81 135 ASN A CA 1
ATOM 996 C C . ASN A 1 135 ? 18.984 -1.702 -5.653 1.00 89.81 135 ASN A C 1
ATOM 998 O O . ASN A 1 135 ? 19.433 -2.700 -5.085 1.00 89.81 135 ASN A O 1
ATOM 1002 N N . TYR A 1 136 ? 19.383 -0.470 -5.370 1.00 82.44 136 TYR A N 1
ATOM 1003 C CA . TYR A 1 136 ? 20.345 -0.205 -4.310 1.00 82.44 136 TYR A CA 1
ATOM 1004 C C . TYR A 1 136 ? 20.042 1.103 -3.584 1.00 82.44 136 TYR A C 1
ATOM 1006 O O . TYR A 1 136 ? 19.197 1.900 -3.992 1.00 82.44 136 TYR A O 1
ATOM 1014 N N . ARG A 1 137 ? 20.753 1.330 -2.479 1.00 72.75 137 ARG A N 1
ATOM 1015 C CA . ARG A 1 137 ? 20.798 2.621 -1.787 1.00 72.75 137 ARG A CA 1
ATOM 1016 C C . ARG A 1 137 ? 22.248 3.031 -1.576 1.00 72.75 137 ARG A C 1
ATOM 1018 O O . ARG A 1 137 ? 23.014 2.294 -0.964 1.00 72.75 137 ARG A O 1
ATOM 1025 N N . LYS A 1 138 ? 22.617 4.232 -2.030 1.00 57.66 138 LYS A N 1
ATOM 1026 C CA . LYS A 1 138 ? 23.933 4.832 -1.770 1.00 57.66 138 LYS A CA 1
ATOM 1027 C C . LYS A 1 138 ? 23.830 5.771 -0.557 1.00 57.66 138 LYS A C 1
ATOM 1029 O O . LYS A 1 138 ? 23.211 6.824 -0.655 1.00 57.66 138 LYS A O 1
ATOM 1034 N N . GLY A 1 139 ? 24.395 5.395 0.594 1.00 56.28 139 GLY A N 1
ATOM 1035 C CA . GLY A 1 139 ? 24.406 6.226 1.812 1.00 56.28 139 GLY A CA 1
ATOM 1036 C C . GLY A 1 139 ? 25.432 5.761 2.857 1.00 56.28 139 GLY A C 1
ATOM 1037 O O . GLY A 1 139 ? 25.802 4.593 2.858 1.00 56.28 139 GLY A O 1
ATOM 1038 N N . GLN A 1 140 ? 25.913 6.678 3.710 1.00 52.19 140 GLN A N 1
ATOM 1039 C CA . GLN A 1 140 ? 27.062 6.484 4.618 1.00 52.19 140 GLN A CA 1
ATOM 1040 C C . GLN A 1 140 ? 26.749 5.859 5.998 1.00 52.19 140 GLN A C 1
ATOM 1042 O O . GLN A 1 140 ? 27.693 5.492 6.688 1.00 52.19 140 GLN A O 1
ATOM 1047 N N . SER A 1 141 ? 25.485 5.696 6.410 1.00 56.28 141 SER A N 1
ATOM 1048 C CA . SER A 1 141 ? 25.149 5.171 7.749 1.00 56.28 141 SER A CA 1
ATOM 1049 C C . SER A 1 141 ? 23.816 4.400 7.784 1.00 56.28 141 SER A C 1
ATOM 1051 O O . SER A 1 141 ? 22.750 4.976 7.963 1.00 56.28 141 SER A O 1
ATOM 1053 N N . ASP A 1 142 ? 23.896 3.076 7.615 1.00 54.56 142 ASP A N 1
ATOM 1054 C CA . ASP A 1 142 ? 23.013 2.073 8.259 1.00 54.56 142 ASP A CA 1
ATOM 1055 C C . ASP A 1 142 ? 21.980 1.292 7.435 1.00 54.56 142 ASP A C 1
ATOM 1057 O O . ASP A 1 142 ? 21.352 0.391 7.978 1.00 54.56 142 ASP A O 1
ATOM 1061 N N . LEU A 1 143 ? 21.866 1.476 6.114 1.00 56.66 143 LEU A N 1
ATOM 1062 C CA . LEU A 1 143 ? 21.270 0.409 5.284 1.00 56.66 143 LEU A CA 1
ATOM 1063 C C . LEU A 1 143 ? 21.767 0.477 3.839 1.00 56.66 143 LEU A C 1
ATOM 1065 O O . LEU A 1 143 ? 21.100 1.013 2.952 1.00 56.66 143 LEU A O 1
ATOM 1069 N N . TYR A 1 144 ? 22.976 -0.046 3.624 1.00 71.31 144 TYR A N 1
ATOM 1070 C CA . TYR A 1 144 ? 23.460 -0.394 2.292 1.00 71.31 144 TYR A CA 1
ATOM 1071 C C . TYR A 1 144 ? 22.808 -1.719 1.913 1.00 71.31 144 TYR A C 1
ATOM 1073 O O . TYR A 1 144 ? 23.043 -2.740 2.558 1.00 71.31 144 TYR A O 1
ATOM 1081 N N . TYR A 1 145 ? 21.969 -1.708 0.888 1.00 81.25 145 TYR A N 1
ATOM 1082 C CA . TYR A 1 145 ? 21.483 -2.942 0.295 1.00 81.25 145 TYR A CA 1
ATOM 1083 C C . TYR A 1 145 ? 21.622 -2.841 -1.211 1.00 81.25 145 TYR A C 1
ATOM 1085 O O . TYR A 1 145 ? 21.495 -1.759 -1.787 1.00 81.25 145 TYR A O 1
ATOM 1093 N N . THR A 1 146 ? 21.860 -3.995 -1.813 1.00 85.44 146 THR A N 1
ATOM 1094 C CA . THR A 1 146 ? 21.758 -4.200 -3.246 1.00 85.44 146 THR A CA 1
ATOM 1095 C C . THR A 1 146 ? 20.957 -5.474 -3.431 1.00 85.44 146 THR A C 1
ATOM 1097 O O . THR A 1 146 ? 21.322 -6.523 -2.904 1.00 85.44 146 THR A O 1
ATOM 1100 N N . THR A 1 147 ? 19.847 -5.379 -4.146 1.00 90.12 147 THR A N 1
ATOM 1101 C CA . THR A 1 147 ? 19.092 -6.530 -4.641 1.00 90.12 147 THR A CA 1
ATOM 1102 C C . THR A 1 147 ? 18.952 -6.379 -6.143 1.00 90.12 147 THR A C 1
ATOM 1104 O O . THR A 1 147 ? 19.053 -5.279 -6.684 1.00 90.12 147 THR A O 1
ATOM 1107 N N . GLY A 1 148 ? 18.746 -7.478 -6.842 1.00 91.75 148 GLY A N 1
ATOM 1108 C CA . GLY A 1 148 ? 18.648 -7.438 -8.283 1.00 91.75 148 GLY A CA 1
ATOM 1109 C C . GLY A 1 148 ? 17.977 -8.669 -8.832 1.00 91.75 148 GLY A C 1
ATOM 1110 O O . GLY A 1 148 ? 17.859 -9.692 -8.155 1.00 91.75 148 GLY A O 1
ATOM 1111 N N . CYS A 1 149 ? 17.537 -8.541 -10.070 1.00 96.00 149 CYS A N 1
ATOM 1112 C CA . CYS A 1 149 ? 16.989 -9.635 -10.838 1.00 96.00 149 CYS A CA 1
ATOM 1113 C C . CYS A 1 149 ? 17.560 -9.585 -12.244 1.00 96.00 149 CYS A C 1
ATOM 1115 O O . CYS A 1 149 ? 17.753 -8.507 -12.810 1.00 96.00 149 CYS A O 1
ATOM 1117 N N . VAL A 1 150 ? 17.820 -10.759 -12.801 1.00 95.94 150 VAL A N 1
ATOM 1118 C CA . VAL A 1 150 ? 18.304 -10.906 -14.166 1.00 95.94 150 VAL A CA 1
ATOM 1119 C C . VAL A 1 150 ? 17.388 -11.855 -14.918 1.00 95.94 150 VAL A C 1
ATOM 1121 O O . VAL A 1 150 ? 16.957 -12.870 -14.374 1.00 95.94 150 VAL A O 1
ATOM 1124 N N . SER A 1 151 ? 17.075 -11.506 -16.158 1.00 95.38 151 SER A N 1
ATOM 1125 C CA . SER A 1 151 ? 16.217 -12.297 -17.029 1.00 95.38 151 SER A CA 1
ATOM 1126 C C . SER A 1 151 ? 16.858 -12.460 -18.401 1.00 95.38 151 SER A C 1
ATOM 1128 O O . SER A 1 151 ? 17.355 -11.495 -18.986 1.00 95.38 151 SER A O 1
ATOM 1130 N N . PHE A 1 152 ? 16.832 -13.680 -18.932 1.00 93.38 152 PHE A N 1
ATOM 1131 C CA . PHE A 1 152 ? 17.350 -14.016 -20.255 1.00 93.38 152 PHE A CA 1
ATOM 1132 C C . PHE A 1 152 ? 16.316 -14.791 -21.063 1.00 93.38 152 PHE A C 1
ATOM 1134 O O . PHE A 1 152 ? 15.595 -15.626 -20.540 1.00 93.38 152 PHE A O 1
ATOM 1141 N N . CYS A 1 153 ? 16.294 -14.568 -22.368 1.00 91.50 153 CYS A N 1
ATOM 1142 C CA . CYS A 1 153 ? 15.596 -15.427 -23.315 1.00 91.50 153 CYS A CA 1
ATOM 1143 C C . CYS A 1 153 ? 16.284 -15.323 -24.673 1.00 91.50 153 CYS A C 1
ATOM 1145 O O . CYS A 1 153 ? 16.952 -14.329 -24.961 1.00 91.50 153 CYS A O 1
ATOM 1147 N N . ASN A 1 154 ? 16.163 -16.379 -25.475 1.00 88.81 154 ASN A N 1
ATOM 1148 C CA . ASN A 1 154 ? 16.648 -16.410 -26.858 1.00 88.81 154 ASN A CA 1
ATOM 1149 C C . ASN A 1 154 ? 15.492 -16.563 -27.847 1.00 88.81 154 ASN A C 1
ATOM 1151 O O . ASN A 1 154 ? 15.552 -16.008 -28.936 1.00 88.81 154 ASN A O 1
ATOM 1155 N N . GLU A 1 155 ? 14.451 -17.295 -27.453 1.00 89.88 155 GLU A N 1
ATOM 1156 C CA . GLU A 1 155 ? 13.284 -17.600 -28.274 1.00 89.88 155 GLU A CA 1
ATOM 1157 C C . GLU A 1 155 ? 12.021 -17.470 -27.429 1.00 89.88 155 GLU A C 1
ATOM 1159 O O . GLU A 1 155 ? 12.024 -17.821 -26.245 1.00 89.88 155 GLU A O 1
ATOM 1164 N N . LEU A 1 156 ? 10.937 -17.015 -28.054 1.00 90.25 156 LEU A N 1
ATOM 1165 C CA . LEU A 1 156 ? 9.642 -16.827 -27.404 1.00 90.25 156 LEU A CA 1
ATOM 1166 C C . LEU A 1 156 ? 9.078 -18.144 -26.837 1.00 90.25 156 LEU A C 1
ATOM 1168 O O . LEU A 1 156 ? 8.522 -18.161 -25.750 1.00 90.25 156 LEU A O 1
ATOM 1172 N N . SER A 1 157 ? 9.338 -19.267 -27.511 1.00 91.94 157 SER A N 1
ATOM 1173 C CA . SER A 1 157 ? 8.912 -20.624 -27.123 1.00 91.94 157 SER A CA 1
ATOM 1174 C C . SER A 1 157 ? 9.417 -21.091 -25.749 1.00 91.94 157 SER A C 1
ATOM 1176 O O . SER A 1 157 ? 8.834 -21.993 -25.152 1.00 91.94 157 SER A O 1
ATOM 1178 N N . SER A 1 158 ? 10.514 -20.505 -25.255 1.00 90.88 158 SER A N 1
ATOM 1179 C CA . SER A 1 158 ? 11.092 -20.808 -23.938 1.00 90.88 158 SER A CA 1
ATOM 1180 C C . SER A 1 158 ? 10.396 -20.083 -22.785 1.00 90.88 158 SER A C 1
ATOM 1182 O O . SER A 1 158 ? 10.599 -20.436 -21.622 1.00 90.88 158 SER A O 1
ATOM 1184 N N . VAL A 1 159 ? 9.598 -19.063 -23.098 1.00 94.25 159 VAL A N 1
ATOM 1185 C CA . VAL A 1 159 ? 8.898 -18.225 -22.129 1.00 94.25 159 VAL A CA 1
ATOM 1186 C C . VAL A 1 159 ? 7.626 -18.937 -21.680 1.00 94.25 159 VAL A C 1
ATOM 1188 O O . VAL A 1 159 ? 6.873 -19.464 -22.492 1.00 94.25 159 VAL A O 1
ATOM 1191 N N . ILE A 1 160 ? 7.376 -18.965 -20.369 1.00 95.38 160 ILE A N 1
ATOM 1192 C CA . ILE A 1 160 ? 6.221 -19.660 -19.793 1.00 95.38 160 ILE A CA 1
ATOM 1193 C C . ILE A 1 160 ? 5.384 -18.665 -18.990 1.00 95.38 160 ILE A C 1
ATOM 1195 O O . ILE A 1 160 ? 5.857 -18.071 -18.015 1.00 95.38 160 ILE A O 1
ATOM 1199 N N . ASN A 1 161 ? 4.115 -18.519 -19.378 1.00 96.94 161 ASN A N 1
ATOM 1200 C CA . ASN A 1 161 ? 3.135 -17.701 -18.663 1.00 96.94 161 ASN A CA 1
ATOM 1201 C C . ASN A 1 161 ? 3.080 -18.055 -17.169 1.00 96.94 161 ASN A C 1
ATOM 1203 O O . ASN A 1 161 ? 3.112 -19.224 -16.784 1.00 96.94 161 ASN A O 1
ATOM 1207 N N . GLY A 1 162 ? 2.977 -17.034 -16.321 1.00 96.06 162 GLY A N 1
ATOM 1208 C CA . GLY A 1 162 ? 2.912 -17.174 -14.867 1.00 96.06 162 GLY A CA 1
ATOM 1209 C C . GLY A 1 162 ? 4.248 -17.476 -14.182 1.00 96.06 162 GLY A C 1
ATOM 1210 O O . GLY A 1 162 ? 4.306 -17.428 -12.955 1.00 96.06 162 GLY A O 1
ATOM 1211 N N . THR A 1 163 ? 5.328 -17.740 -14.925 1.00 95.69 163 THR A N 1
ATOM 1212 C CA . THR A 1 163 ? 6.659 -17.971 -14.342 1.00 95.69 163 THR A CA 1
ATOM 1213 C C . THR A 1 163 ? 7.524 -16.716 -14.425 1.00 95.69 163 THR A C 1
ATOM 1215 O O . THR A 1 163 ? 7.647 -16.104 -15.476 1.00 95.69 163 THR A O 1
ATOM 1218 N N . CYS A 1 164 ? 8.141 -16.310 -13.314 1.00 97.00 164 CYS A N 1
ATOM 1219 C CA . CYS A 1 164 ? 8.987 -15.114 -13.270 1.00 97.00 164 CYS A CA 1
ATOM 1220 C C . CYS A 1 164 ? 10.284 -15.392 -12.498 1.00 97.00 164 CYS A C 1
ATOM 1222 O O . CYS A 1 164 ? 10.574 -14.801 -11.456 1.00 97.00 164 CYS A O 1
ATOM 1224 N N . SER A 1 165 ? 11.047 -16.367 -12.995 1.00 95.94 165 SER A N 1
ATOM 1225 C CA . SER A 1 165 ? 12.229 -16.924 -12.319 1.00 95.94 165 SER A CA 1
ATOM 1226 C C . SER A 1 165 ? 13.492 -16.914 -13.189 1.00 95.94 165 SER A C 1
ATOM 1228 O O . SER A 1 165 ? 14.363 -17.760 -13.017 1.00 95.94 165 SER A O 1
ATOM 1230 N N . GLY A 1 166 ? 13.600 -15.959 -14.117 1.00 94.81 166 GLY A N 1
ATOM 1231 C CA . GLY A 1 166 ? 14.813 -15.697 -14.901 1.00 94.81 166 GLY A CA 1
ATOM 1232 C C . GLY A 1 166 ? 14.679 -15.879 -16.414 1.00 94.81 166 GLY A C 1
ATOM 1233 O O . GLY A 1 166 ? 15.653 -15.626 -17.122 1.00 94.81 166 GLY A O 1
ATOM 1234 N N . ILE A 1 167 ? 13.509 -16.290 -16.919 1.00 95.56 167 ILE A N 1
ATOM 1235 C CA . ILE A 1 167 ? 13.239 -16.431 -18.359 1.00 95.56 167 ILE A CA 1
ATOM 1236 C C . ILE A 1 167 ? 12.131 -15.464 -18.764 1.00 95.56 167 ILE A C 1
ATOM 1238 O O . ILE A 1 167 ? 10.985 -15.645 -18.363 1.00 95.56 167 ILE A O 1
ATOM 1242 N N . GLY A 1 168 ? 12.472 -14.408 -19.505 1.00 95.50 168 GLY A N 1
ATOM 1243 C CA . GLY A 1 168 ? 11.563 -13.303 -19.858 1.00 95.50 168 GLY A CA 1
ATOM 1244 C C . GLY A 1 168 ? 11.140 -12.415 -18.679 1.00 95.50 168 GLY A C 1
ATOM 1245 O O . GLY A 1 168 ? 10.971 -11.211 -18.846 1.00 95.50 168 GLY A O 1
ATOM 1246 N N . CYS A 1 169 ? 11.045 -12.972 -17.475 1.00 98.00 169 CYS A N 1
ATOM 1247 C CA . CYS A 1 169 ? 10.703 -12.277 -16.247 1.00 98.00 169 CYS A CA 1
ATOM 1248 C C . CYS A 1 169 ? 11.526 -12.831 -15.080 1.00 98.00 169 CYS A C 1
ATOM 1250 O O . CYS A 1 169 ? 11.739 -14.041 -14.967 1.00 98.00 169 CYS A O 1
ATOM 1252 N N . CYS A 1 170 ? 11.961 -11.955 -14.180 1.00 98.12 170 CYS A N 1
ATOM 1253 C CA . CYS A 1 170 ? 12.590 -12.317 -12.916 1.00 98.12 170 CYS A CA 1
ATOM 1254 C C . CYS A 1 170 ? 12.004 -11.469 -11.786 1.00 98.12 170 CYS A C 1
ATOM 1256 O O . CYS A 1 170 ? 11.982 -10.242 -11.884 1.00 98.12 170 CYS A O 1
ATOM 1258 N N . GLN A 1 171 ? 11.582 -12.112 -10.697 1.00 97.62 171 GLN A N 1
ATOM 1259 C CA . GLN A 1 171 ? 11.159 -11.450 -9.466 1.00 97.62 171 GLN A CA 1
ATOM 1260 C C . GLN A 1 171 ? 12.076 -11.783 -8.293 1.00 97.62 171 GLN A C 1
ATOM 1262 O O . GLN A 1 171 ? 12.431 -12.938 -8.065 1.00 97.62 171 GLN A O 1
ATOM 1267 N N . THR A 1 172 ? 12.400 -10.768 -7.496 1.00 95.94 172 THR A N 1
ATOM 1268 C CA . THR A 1 172 ? 13.161 -10.918 -6.254 1.00 95.94 172 THR A CA 1
ATOM 1269 C C . THR A 1 172 ? 12.468 -10.215 -5.091 1.00 95.94 172 THR A C 1
ATOM 1271 O O . THR A 1 172 ? 11.667 -9.289 -5.266 1.00 95.94 172 THR A O 1
ATOM 1274 N N . ALA A 1 173 ? 12.757 -10.687 -3.881 1.00 94.75 173 ALA A N 1
ATOM 1275 C 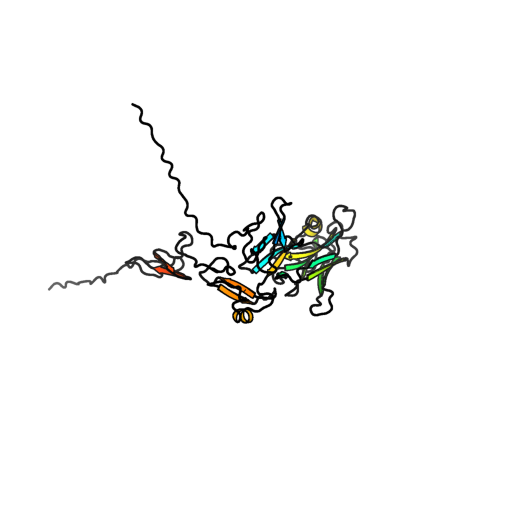CA . ALA A 1 173 ? 12.309 -10.037 -2.662 1.00 94.75 173 ALA A CA 1
ATOM 1276 C C . ALA A 1 173 ? 13.100 -8.744 -2.414 1.00 94.75 173 ALA A C 1
ATOM 1278 O O . ALA A 1 173 ? 14.245 -8.581 -2.847 1.00 94.75 173 ALA A O 1
ATOM 1279 N N . ILE A 1 174 ? 12.485 -7.835 -1.665 1.00 91.75 174 ILE A N 1
ATOM 1280 C CA . ILE A 1 174 ? 13.145 -6.640 -1.146 1.00 91.75 174 ILE A CA 1
ATOM 1281 C C . ILE A 1 174 ? 13.383 -6.790 0.365 1.00 91.75 174 ILE A C 1
ATOM 1283 O O . ILE A 1 174 ? 12.619 -7.488 1.037 1.00 91.75 174 ILE A O 1
ATOM 1287 N N . PRO A 1 175 ? 14.429 -6.159 0.921 1.00 91.00 175 PRO A N 1
ATOM 1288 C CA . PRO A 1 175 ? 14.599 -6.055 2.364 1.00 91.00 175 PRO A CA 1
ATOM 1289 C C . PRO A 1 175 ? 13.404 -5.394 3.062 1.00 91.00 175 PRO A C 1
ATOM 1291 O O . PRO A 1 175 ? 12.702 -4.556 2.497 1.00 91.00 175 PRO A O 1
ATOM 1294 N N . ARG A 1 176 ? 13.202 -5.757 4.327 1.00 91.62 176 ARG A N 1
ATOM 1295 C CA . ARG A 1 176 ? 12.229 -5.127 5.225 1.00 91.62 176 ARG A CA 1
ATOM 1296 C C . ARG A 1 176 ? 12.675 -3.713 5.614 1.00 91.62 176 ARG A C 1
ATOM 1298 O O . ARG A 1 176 ? 13.868 -3.466 5.763 1.00 91.62 176 ARG A O 1
ATOM 1305 N N . GLY A 1 177 ? 11.710 -2.817 5.835 1.00 88.88 177 GLY A N 1
ATOM 1306 C CA . GLY A 1 177 ? 11.955 -1.486 6.407 1.00 88.88 177 GLY A CA 1
ATOM 1307 C C . GLY A 1 177 ? 12.495 -0.447 5.423 1.00 88.88 177 GLY A C 1
ATOM 1308 O O . GLY A 1 177 ? 12.978 0.605 5.835 1.00 88.88 177 GLY A O 1
ATOM 1309 N N . LEU A 1 178 ? 12.435 -0.715 4.117 1.00 91.19 178 LEU A N 1
ATOM 1310 C CA . LEU A 1 178 ? 12.880 0.245 3.112 1.00 91.19 178 LEU A CA 1
ATOM 1311 C C . LEU A 1 178 ? 11.917 1.427 3.008 1.00 91.19 178 LEU A C 1
ATOM 1313 O O . LEU A 1 178 ? 10.723 1.242 2.817 1.00 91.19 178 LEU A O 1
ATOM 1317 N N . GLN A 1 179 ? 12.453 2.646 3.040 1.00 91.31 179 GLN A N 1
ATOM 1318 C CA . GLN A 1 179 ? 11.720 3.877 2.701 1.00 91.31 179 GLN A CA 1
ATOM 1319 C C . GLN A 1 179 ? 12.208 4.512 1.395 1.00 91.31 179 GLN A C 1
ATOM 1321 O O . GLN A 1 179 ? 11.620 5.465 0.893 1.00 91.31 179 GLN A O 1
ATOM 1326 N N . ARG A 1 180 ? 13.299 3.986 0.831 1.00 90.75 180 ARG A N 1
ATOM 1327 C CA . ARG A 1 180 ? 13.875 4.482 -0.410 1.00 90.75 180 ARG A CA 1
ATOM 1328 C C . ARG A 1 180 ? 14.411 3.339 -1.255 1.00 90.75 180 ARG A C 1
ATOM 1330 O O . ARG A 1 180 ? 15.172 2.501 -0.763 1.00 90.75 180 ARG A O 1
ATOM 1337 N N . ILE A 1 181 ? 14.038 3.342 -2.527 1.00 90.38 181 ILE A N 1
ATOM 1338 C CA . ILE A 1 181 ? 14.600 2.468 -3.558 1.00 90.38 181 ILE A CA 1
ATOM 1339 C C . ILE A 1 181 ? 15.099 3.332 -4.715 1.00 90.38 181 ILE A C 1
ATOM 1341 O O . ILE A 1 181 ? 14.443 4.298 -5.109 1.00 90.38 181 ILE A O 1
ATOM 1345 N N . GLU A 1 182 ? 16.268 2.991 -5.240 1.00 92.19 182 GLU A N 1
ATOM 1346 C CA . GLU A 1 182 ? 16.804 3.537 -6.482 1.00 92.19 182 GLU A CA 1
ATOM 1347 C C . GLU A 1 182 ? 17.042 2.362 -7.422 1.00 92.19 182 GLU A C 1
ATOM 1349 O O . GLU A 1 182 ? 17.828 1.461 -7.122 1.00 92.19 182 GLU A O 1
ATOM 1354 N N . THR A 1 183 ? 16.307 2.356 -8.527 1.00 93.62 183 THR A N 1
ATOM 1355 C CA . THR A 1 183 ? 16.341 1.298 -9.527 1.00 93.62 183 THR A CA 1
ATOM 1356 C C . THR A 1 183 ? 17.200 1.744 -10.694 1.00 93.62 183 THR A C 1
ATOM 1358 O O . THR A 1 183 ? 16.957 2.811 -11.257 1.00 93.62 183 THR A O 1
ATOM 1361 N N . ILE A 1 184 ? 18.144 0.8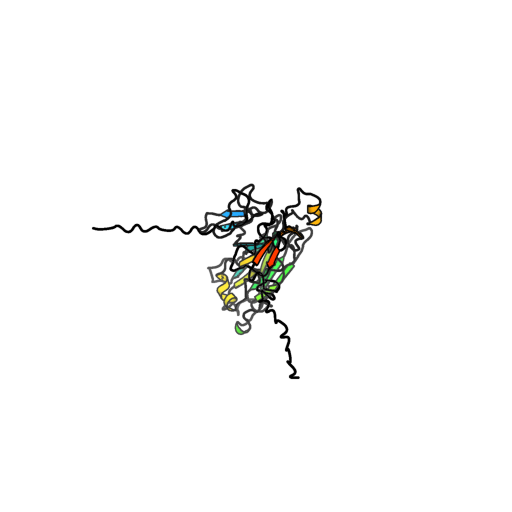98 -11.098 1.00 92.25 184 ILE A N 1
ATOM 1362 C CA . ILE A 1 184 ? 18.867 1.012 -12.362 1.00 92.25 184 ILE A CA 1
ATOM 1363 C C . ILE A 1 184 ? 18.577 -0.221 -13.207 1.00 92.25 184 ILE A C 1
ATOM 1365 O O . ILE A 1 184 ? 18.733 -1.360 -12.763 1.00 92.25 184 ILE A O 1
ATOM 1369 N N . LEU A 1 185 ? 18.192 0.033 -14.448 1.00 92.06 185 LEU A N 1
ATOM 1370 C CA . LEU A 1 185 ? 18.053 -0.952 -15.499 1.00 92.06 185 LEU A CA 1
ATOM 1371 C C . LEU A 1 185 ? 19.325 -0.964 -16.352 1.00 92.06 185 LEU A C 1
ATOM 1373 O O . LEU A 1 185 ? 19.802 0.079 -16.797 1.00 92.06 185 LEU A O 1
ATOM 1377 N N . GLN A 1 186 ? 19.877 -2.152 -16.563 1.00 87.12 186 GLN A N 1
ATOM 1378 C CA . GLN A 1 186 ? 21.029 -2.394 -17.417 1.00 87.12 186 GLN A CA 1
ATOM 1379 C C . GLN A 1 186 ? 20.726 -3.521 -18.395 1.00 87.12 186 GLN A C 1
ATOM 1381 O O . GLN A 1 186 ? 20.046 -4.497 -18.078 1.00 87.12 186 GLN A O 1
ATOM 1386 N N . ILE A 1 187 ? 21.297 -3.405 -19.583 1.00 80.81 187 ILE A N 1
ATOM 1387 C CA . ILE A 1 187 ? 21.246 -4.433 -20.613 1.00 80.81 187 ILE A CA 1
ATOM 1388 C C . ILE A 1 187 ? 22.568 -5.187 -20.594 1.00 80.81 187 ILE A C 1
ATOM 1390 O O . ILE A 1 187 ? 23.633 -4.583 -20.716 1.00 80.81 187 ILE A O 1
ATOM 1394 N N . VAL A 1 188 ? 22.499 -6.510 -20.458 1.00 79.31 188 VAL A N 1
ATOM 1395 C CA . VAL A 1 188 ? 23.690 -7.369 -20.325 1.00 79.31 188 VAL A CA 1
ATOM 1396 C C . VAL A 1 188 ? 23.989 -8.205 -21.569 1.00 79.31 188 VAL A C 1
ATOM 1398 O O . VAL A 1 188 ? 25.065 -8.793 -21.663 1.00 79.31 188 VAL A O 1
ATOM 1401 N N . LYS A 1 189 ? 23.076 -8.265 -22.544 1.00 70.62 189 LYS A N 1
ATOM 1402 C CA . LYS A 1 189 ? 23.256 -9.022 -23.793 1.00 70.62 189 LYS A CA 1
ATOM 1403 C C . LYS A 1 189 ? 22.837 -8.174 -24.988 1.00 70.62 189 LYS A C 1
ATOM 1405 O O . LYS A 1 189 ? 21.886 -7.423 -24.886 1.00 70.62 189 LYS A O 1
ATOM 1410 N N . ASN A 1 190 ? 23.519 -8.299 -26.128 1.00 67.19 190 ASN A N 1
ATOM 1411 C CA . ASN A 1 190 ? 23.099 -7.619 -27.356 1.00 67.19 190 ASN A CA 1
ATOM 1412 C C . ASN A 1 190 ? 21.772 -8.217 -27.876 1.00 67.19 190 ASN A C 1
ATOM 1414 O O . ASN A 1 190 ? 21.682 -9.427 -28.091 1.00 67.19 190 ASN A O 1
ATOM 1418 N N . HIS A 1 191 ? 20.756 -7.373 -28.064 1.00 66.88 191 HIS A N 1
ATOM 1419 C CA . HIS A 1 191 ? 19.349 -7.746 -28.294 1.00 66.88 191 HIS A CA 1
ATOM 1420 C C . HIS A 1 191 ? 18.993 -8.085 -29.748 1.00 66.88 191 HIS A C 1
ATOM 1422 O O . HIS A 1 191 ? 17.821 -8.273 -30.072 1.00 66.88 191 HIS A O 1
ATOM 1428 N N . SER A 1 192 ? 19.982 -8.187 -30.641 1.00 65.25 192 SER A N 1
ATOM 1429 C CA . SER A 1 192 ? 19.766 -8.322 -32.090 1.00 65.25 192 SER A CA 1
ATOM 1430 C C . SER A 1 192 ? 18.832 -9.479 -32.486 1.00 65.25 192 SER A C 1
ATOM 1432 O O . SER A 1 192 ? 18.151 -9.387 -33.500 1.00 65.25 192 SER A O 1
ATOM 1434 N N . ASN A 1 193 ? 18.758 -10.540 -31.673 1.00 72.25 193 ASN A N 1
ATOM 1435 C CA . ASN A 1 193 ? 17.950 -11.732 -31.954 1.00 72.25 193 ASN A CA 1
ATOM 1436 C C . ASN A 1 193 ? 16.600 -11.776 -31.211 1.00 72.25 193 ASN A C 1
ATOM 1438 O O . ASN A 1 193 ? 15.800 -12.660 -31.492 1.00 72.25 193 ASN A O 1
ATOM 1442 N N . THR A 1 194 ? 16.340 -10.869 -30.263 1.00 81.69 194 THR A N 1
ATOM 1443 C CA . THR A 1 194 ? 15.134 -10.893 -29.403 1.00 81.69 194 THR A CA 1
ATOM 1444 C C . THR A 1 194 ? 14.254 -9.654 -29.542 1.00 81.69 194 THR A C 1
ATOM 1446 O O . THR A 1 194 ? 13.122 -9.647 -29.065 1.00 81.69 194 THR A O 1
ATOM 1449 N N . TRP A 1 195 ? 14.738 -8.617 -30.231 1.00 80.06 195 TRP A N 1
ATOM 1450 C CA . TRP A 1 195 ? 14.037 -7.343 -30.424 1.00 80.06 195 TRP A CA 1
ATOM 1451 C C . TRP A 1 195 ? 12.622 -7.468 -31.010 1.00 80.06 195 TRP A C 1
ATOM 1453 O O . TRP A 1 195 ? 11.772 -6.643 -30.699 1.00 80.06 195 TRP A O 1
ATOM 1463 N N . SER A 1 196 ? 12.359 -8.494 -31.826 1.00 85.31 196 SER A N 1
ATOM 1464 C CA . SER A 1 196 ? 11.069 -8.688 -32.494 1.00 85.31 196 SER A CA 1
ATOM 1465 C C . SER A 1 196 ? 9.938 -9.095 -31.552 1.00 85.31 196 SER A C 1
ATOM 1467 O O . SER A 1 196 ? 8.786 -8.959 -31.936 1.00 85.31 196 SER A O 1
ATOM 1469 N N . PHE A 1 197 ? 10.253 -9.603 -30.356 1.00 89.31 197 PHE A N 1
ATOM 1470 C CA . PHE A 1 197 ? 9.262 -10.015 -29.351 1.00 89.31 197 PHE A CA 1
ATOM 1471 C C . PHE A 1 197 ? 9.556 -9.475 -27.940 1.00 89.31 197 PHE A C 1
ATOM 1473 O O . PHE A 1 197 ? 8.759 -9.662 -27.032 1.00 89.31 197 PHE A O 1
ATOM 1480 N N . SER A 1 198 ? 10.706 -8.824 -27.735 1.00 91.12 198 SER A N 1
ATOM 1481 C CA . SER A 1 198 ? 11.094 -8.128 -26.501 1.00 91.12 198 SER A CA 1
ATOM 1482 C C . SER A 1 198 ? 11.800 -6.809 -26.863 1.00 91.12 198 SER A C 1
ATOM 1484 O O . SER A 1 198 ? 13.012 -6.681 -26.654 1.00 91.12 198 SER A O 1
ATOM 1486 N N . PRO A 1 199 ? 11.084 -5.821 -27.438 1.00 89.19 199 PRO A N 1
ATOM 1487 C CA . PRO A 1 199 ? 11.664 -4.554 -27.901 1.00 89.19 199 PRO A CA 1
ATOM 1488 C C . PRO A 1 199 ? 12.158 -3.645 -26.768 1.00 89.19 199 PRO A C 1
ATOM 1490 O O . PRO A 1 199 ? 12.899 -2.691 -27.014 1.00 89.19 199 PRO A O 1
ATOM 1493 N N . CYS A 1 200 ? 11.759 -3.929 -25.531 1.00 89.94 200 CYS A N 1
ATOM 1494 C CA . CYS A 1 200 ? 12.136 -3.167 -24.354 1.00 89.94 200 CYS A CA 1
ATOM 1495 C C . CYS A 1 200 ? 12.516 -4.090 -23.195 1.00 89.94 200 CYS A C 1
ATOM 1497 O O . CYS A 1 200 ? 12.058 -5.229 -23.092 1.00 89.94 200 CYS A O 1
ATOM 1499 N N . SER A 1 201 ? 13.329 -3.547 -22.298 1.00 92.75 201 SER A N 1
ATOM 1500 C CA . SER A 1 201 ? 13.545 -4.053 -20.949 1.00 92.75 201 SER A CA 1
ATOM 1501 C C . SER A 1 201 ? 12.846 -3.145 -19.942 1.00 92.75 201 SER A C 1
ATOM 1503 O O . SER A 1 201 ? 12.759 -1.933 -20.155 1.00 92.75 201 SER A O 1
ATOM 1505 N N . TYR A 1 202 ? 12.409 -3.712 -18.821 1.00 95.75 202 TYR A N 1
ATOM 1506 C CA . TYR A 1 202 ? 11.760 -2.976 -17.744 1.00 95.75 202 TYR A CA 1
ATOM 1507 C C . TYR A 1 202 ? 12.261 -3.399 -16.367 1.00 95.75 202 TYR A C 1
ATOM 1509 O O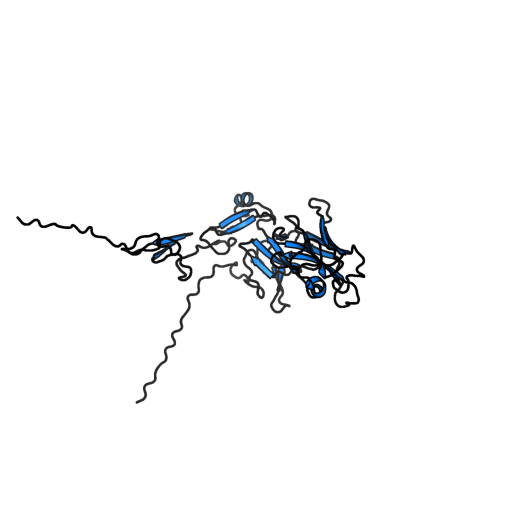 . TYR A 1 202 ? 12.607 -4.561 -16.138 1.00 95.75 202 TYR A O 1
ATOM 1517 N N . ALA A 1 203 ? 12.220 -2.457 -15.428 1.00 97.06 203 ALA A N 1
ATOM 1518 C CA . ALA A 1 203 ? 12.359 -2.730 -14.007 1.00 97.06 203 ALA A CA 1
ATOM 1519 C C . ALA A 1 203 ? 11.316 -1.960 -13.200 1.00 97.06 203 ALA A C 1
ATOM 1521 O O . ALA A 1 203 ? 11.107 -0.764 -13.412 1.00 97.06 203 ALA A O 1
ATOM 1522 N N . PHE A 1 204 ? 10.649 -2.641 -12.274 1.00 96.88 204 PHE A N 1
ATOM 1523 C CA . PHE A 1 204 ? 9.578 -2.039 -11.484 1.00 96.88 204 PHE A CA 1
ATOM 1524 C C . PHE A 1 204 ? 9.321 -2.800 -10.183 1.00 96.88 204 PHE A C 1
ATOM 1526 O O . PHE A 1 204 ? 9.642 -3.980 -10.042 1.00 96.88 204 PHE A O 1
ATOM 1533 N N . LEU A 1 205 ? 8.723 -2.106 -9.218 1.00 97.00 205 LEU A N 1
ATOM 1534 C CA . LEU A 1 205 ? 8.223 -2.685 -7.976 1.00 97.00 205 LEU A CA 1
ATOM 1535 C C . LEU A 1 205 ? 6.705 -2.832 -8.082 1.00 97.00 205 LEU A C 1
ATOM 1537 O O . LEU A 1 205 ? 6.030 -1.832 -8.328 1.00 97.00 205 LEU A O 1
ATOM 1541 N N . VAL A 1 206 ? 6.184 -4.040 -7.868 1.00 97.81 206 VAL A N 1
ATOM 1542 C CA . VAL A 1 206 ? 4.751 -4.331 -8.008 1.00 97.81 206 VAL A CA 1
ATOM 1543 C C . VAL A 1 206 ? 4.228 -5.191 -6.864 1.00 97.81 206 VAL A C 1
ATOM 1545 O O . VAL A 1 206 ? 4.961 -6.035 -6.345 1.00 97.81 206 VAL A O 1
ATOM 1548 N N . ASP A 1 207 ? 2.966 -4.988 -6.493 1.00 98.25 207 ASP A N 1
ATOM 1549 C CA . ASP A 1 207 ? 2.214 -5.897 -5.626 1.00 98.25 207 ASP A CA 1
ATOM 1550 C C . ASP A 1 207 ? 2.082 -7.265 -6.307 1.00 98.25 207 ASP A C 1
ATOM 1552 O O . ASP A 1 207 ? 1.588 -7.369 -7.434 1.00 98.25 207 ASP A O 1
ATOM 1556 N N . GLN A 1 208 ? 2.530 -8.320 -5.632 1.00 96.94 208 GLN A N 1
ATOM 1557 C CA . GLN A 1 208 ? 2.545 -9.676 -6.183 1.00 96.94 208 GLN A CA 1
ATOM 1558 C C . GLN A 1 208 ? 1.136 -10.200 -6.494 1.00 96.94 208 GLN A C 1
ATOM 1560 O O . GLN A 1 208 ? 0.981 -11.042 -7.373 1.00 96.94 208 GLN A O 1
ATOM 1565 N N . ASP A 1 209 ? 0.112 -9.657 -5.831 1.00 95.94 209 ASP A N 1
ATOM 1566 C CA . ASP A 1 209 ? -1.286 -10.037 -6.054 1.00 95.94 209 ASP A CA 1
ATOM 1567 C C . ASP A 1 209 ? -1.910 -9.301 -7.257 1.00 95.94 209 ASP A C 1
ATOM 1569 O O . ASP A 1 209 ? -3.044 -9.579 -7.643 1.00 95.94 209 ASP A O 1
ATOM 1573 N N . GLN A 1 210 ? -1.196 -8.334 -7.845 1.00 96.06 210 GLN A N 1
ATOM 1574 C CA . GLN A 1 210 ? -1.677 -7.488 -8.945 1.00 96.06 210 GLN A CA 1
ATOM 1575 C C . GLN A 1 210 ? -0.925 -7.717 -10.262 1.00 96.06 210 GLN A C 1
ATOM 1577 O O . GLN A 1 210 ? -1.270 -7.111 -11.279 1.00 96.06 210 GLN A O 1
ATOM 1582 N N . TYR A 1 211 ? 0.098 -8.574 -10.272 1.00 96.69 211 TYR A N 1
ATOM 1583 C CA . TYR A 1 211 ? 0.878 -8.849 -11.472 1.00 96.69 211 TYR A CA 1
ATOM 1584 C C . TYR A 1 211 ? 1.236 -10.325 -11.599 1.00 96.69 211 TYR A C 1
ATOM 1586 O O . TYR A 1 211 ? 1.995 -10.880 -10.809 1.00 96.69 211 TYR A O 1
ATOM 1594 N N . VAL A 1 212 ? 0.728 -10.923 -12.673 1.00 97.31 212 VAL A N 1
ATOM 1595 C CA . VAL A 1 212 ? 1.108 -12.251 -13.146 1.00 97.31 212 VAL A CA 1
ATOM 1596 C C . VAL A 1 212 ? 1.724 -12.066 -14.521 1.00 97.31 212 VAL A C 1
ATOM 1598 O O . VAL A 1 212 ? 1.070 -11.525 -15.412 1.00 97.31 212 VAL A O 1
ATOM 1601 N N . PHE A 1 213 ? 2.971 -12.505 -14.675 1.00 97.69 213 PHE A N 1
ATOM 1602 C CA . PHE A 1 213 ? 3.696 -12.391 -15.935 1.00 97.69 213 PHE A CA 1
ATOM 1603 C C . PHE A 1 213 ? 2.984 -13.138 -17.061 1.00 97.69 213 PHE A C 1
ATOM 1605 O O . PHE A 1 213 ? 2.597 -14.303 -16.905 1.00 97.69 213 PHE A O 1
ATOM 1612 N N . LYS A 1 214 ? 2.865 -12.474 -18.206 1.00 97.31 214 LYS A N 1
ATOM 1613 C CA . LYS A 1 214 ? 2.423 -13.065 -19.462 1.00 97.31 214 LYS A CA 1
ATOM 1614 C C . LYS A 1 214 ? 3.497 -12.880 -20.520 1.00 97.31 214 LYS A C 1
ATOM 1616 O O . LYS A 1 214 ? 4.150 -11.849 -20.573 1.00 97.31 214 LYS A O 1
ATOM 1621 N N . GLU A 1 215 ? 3.613 -13.845 -21.414 1.00 96.38 215 GLU A N 1
ATOM 1622 C CA . GLU A 1 215 ? 4.476 -13.789 -22.589 1.00 96.38 215 GLU A CA 1
ATOM 1623 C C . GLU A 1 215 ? 4.255 -12.498 -23.397 1.00 96.38 215 GLU A C 1
ATOM 1625 O O . GLU A 1 215 ? 5.221 -11.833 -23.758 1.00 96.38 215 GLU A O 1
ATOM 1630 N N . SER A 1 216 ? 2.995 -12.075 -23.567 1.00 95.56 216 SER A N 1
ATOM 1631 C CA . SER A 1 216 ? 2.634 -10.818 -24.238 1.00 95.56 216 SER A CA 1
ATOM 1632 C C . SER A 1 216 ? 3.181 -9.566 -23.543 1.00 95.56 216 SER A C 1
ATOM 1634 O O . SER A 1 216 ? 3.335 -8.535 -24.187 1.00 95.56 216 SER A O 1
ATOM 1636 N N . ASP A 1 217 ? 3.505 -9.622 -22.243 1.00 96.31 217 ASP A N 1
ATOM 1637 C CA . ASP A 1 217 ? 4.133 -8.492 -21.549 1.00 96.31 217 ASP A CA 1
ATOM 1638 C C . ASP A 1 217 ? 5.537 -8.191 -22.122 1.00 96.31 217 ASP A C 1
ATOM 1640 O O . ASP A 1 217 ? 6.035 -7.082 -21.955 1.00 96.31 217 ASP A O 1
ATOM 1644 N N . LEU A 1 218 ? 6.194 -9.122 -22.825 1.00 94.19 218 LEU A N 1
ATOM 1645 C CA . LEU A 1 218 ? 7.473 -8.820 -23.480 1.00 94.19 218 LEU A CA 1
ATOM 1646 C C . LEU A 1 218 ? 7.322 -7.800 -24.618 1.00 94.19 218 LEU A C 1
ATOM 1648 O O . LEU A 1 218 ? 8.238 -7.006 -24.836 1.00 94.19 218 LEU A O 1
ATOM 1652 N N . GLU A 1 219 ? 6.168 -7.780 -25.288 1.00 90.75 219 GLU A N 1
ATOM 1653 C CA . GLU A 1 219 ? 5.872 -6.868 -26.395 1.00 90.75 219 GLU A CA 1
ATOM 1654 C C . GLU A 1 219 ? 5.013 -5.681 -25.949 1.00 90.75 219 GLU A C 1
ATOM 1656 O O . GLU A 1 219 ? 5.368 -4.543 -26.236 1.00 90.75 219 GLU A O 1
ATOM 1661 N N . ASP A 1 220 ? 3.936 -5.915 -25.194 1.00 91.12 220 ASP A N 1
ATOM 1662 C CA . ASP A 1 220 ? 2.884 -4.918 -24.942 1.00 91.12 220 ASP A CA 1
ATOM 1663 C C . ASP A 1 220 ? 3.107 -4.063 -23.686 1.00 91.12 220 ASP A C 1
ATOM 1665 O O . ASP A 1 220 ? 2.417 -3.060 -23.465 1.00 91.12 220 ASP A O 1
ATOM 1669 N N . PHE A 1 221 ? 4.059 -4.420 -22.819 1.00 93.19 221 PHE A N 1
ATOM 1670 C CA . PHE A 1 221 ? 4.193 -3.762 -21.513 1.00 93.19 221 PHE A CA 1
ATOM 1671 C C . PHE A 1 221 ? 4.593 -2.282 -21.613 1.00 93.19 221 PHE A C 1
ATOM 1673 O O . PHE A 1 221 ? 4.365 -1.520 -20.671 1.00 93.19 221 PHE A O 1
ATOM 1680 N N . TYR A 1 222 ? 5.085 -1.816 -22.769 1.00 87.25 222 TYR A N 1
ATOM 1681 C CA . TYR A 1 222 ? 5.348 -0.391 -23.006 1.00 87.25 222 TYR A CA 1
ATOM 1682 C C . TYR A 1 222 ? 4.094 0.477 -22.850 1.00 87.25 222 TYR A C 1
ATOM 1684 O O . TYR A 1 222 ? 4.240 1.656 -22.516 1.00 87.25 222 TYR A O 1
ATOM 1692 N N . MET A 1 223 ? 2.900 -0.096 -23.054 1.00 88.31 223 MET A N 1
ATOM 1693 C CA . MET A 1 223 ? 1.610 0.582 -22.888 1.00 88.31 223 MET A CA 1
ATOM 1694 C C . MET A 1 223 ? 1.285 0.896 -21.420 1.00 88.31 223 MET A C 1
ATOM 1696 O O . MET A 1 223 ? 0.375 1.677 -21.146 1.00 88.31 223 MET A O 1
ATOM 1700 N N . ARG A 1 224 ? 1.994 0.286 -20.458 1.00 90.94 224 ARG A N 1
ATOM 1701 C CA . ARG A 1 224 ? 1.818 0.569 -19.030 1.00 90.94 224 ARG A CA 1
ATOM 1702 C C . ARG A 1 224 ? 2.747 1.690 -18.590 1.00 90.94 224 ARG A C 1
ATOM 1704 O O . ARG A 1 224 ? 3.965 1.573 -18.694 1.00 90.94 224 ARG A O 1
ATOM 1711 N N . ASP A 1 225 ? 2.172 2.731 -18.001 1.00 88.06 225 ASP A N 1
ATOM 1712 C CA . ASP A 1 225 ? 2.945 3.845 -17.440 1.00 88.06 225 ASP A CA 1
ATOM 1713 C C . ASP A 1 225 ? 3.339 3.618 -15.977 1.00 88.06 225 ASP A C 1
ATOM 1715 O O . ASP A 1 225 ? 4.379 4.094 -15.518 1.00 88.06 225 ASP A O 1
ATOM 1719 N N . ARG A 1 226 ? 2.485 2.915 -15.222 1.00 94.69 226 ARG A N 1
ATOM 1720 C CA . ARG A 1 226 ? 2.642 2.671 -13.785 1.00 94.69 226 ARG A CA 1
ATOM 1721 C C . ARG A 1 226 ? 2.119 1.301 -13.391 1.00 94.69 226 ARG A C 1
ATOM 1723 O O . ARG A 1 226 ? 1.245 0.749 -14.057 1.00 94.69 226 ARG A O 1
ATOM 1730 N N . VAL A 1 227 ? 2.616 0.798 -12.268 1.00 96.88 227 VAL A N 1
ATOM 1731 C CA . VAL A 1 227 ? 2.140 -0.437 -11.636 1.00 96.88 227 VAL A CA 1
ATOM 1732 C C . VAL A 1 227 ? 1.781 -0.181 -10.169 1.00 96.88 227 VAL A C 1
ATOM 1734 O O . VAL A 1 227 ? 2.344 0.728 -9.553 1.00 96.88 227 VAL A O 1
ATOM 1737 N N . PRO A 1 228 ? 0.820 -0.928 -9.602 1.00 98.06 228 PRO A N 1
ATOM 1738 C CA . PRO A 1 228 ? 0.475 -0.798 -8.195 1.00 98.06 228 PRO A CA 1
ATOM 1739 C C . PRO A 1 228 ? 1.561 -1.416 -7.308 1.00 98.06 228 PRO A C 1
ATOM 1741 O O . PRO A 1 228 ? 2.019 -2.524 -7.569 1.00 98.06 228 PRO A O 1
ATOM 1744 N N . ALA A 1 229 ? 1.932 -0.729 -6.234 1.00 98.19 229 ALA A N 1
ATOM 1745 C CA . ALA A 1 229 ? 2.769 -1.262 -5.163 1.00 98.19 229 ALA A CA 1
ATOM 1746 C C . ALA A 1 229 ? 2.158 -0.921 -3.801 1.00 98.19 229 ALA A C 1
ATOM 1748 O O . ALA A 1 229 ? 1.408 0.046 -3.667 1.00 98.19 229 ALA A O 1
ATOM 1749 N N . VAL A 1 230 ? 2.495 -1.699 -2.780 1.00 98.56 230 VAL A N 1
ATOM 1750 C CA . VAL A 1 230 ? 1.928 -1.575 -1.434 1.00 98.56 230 VAL A CA 1
ATOM 1751 C C . VAL A 1 230 ? 2.950 -0.996 -0.460 1.00 98.56 230 VAL A C 1
ATOM 1753 O O . VAL A 1 230 ? 4.085 -1.455 -0.363 1.00 98.56 230 VAL A O 1
ATOM 1756 N N . LEU A 1 231 ? 2.545 0.001 0.308 1.00 98.44 231 LEU A N 1
ATOM 1757 C CA . LEU A 1 231 ? 3.271 0.491 1.467 1.00 98.44 231 LEU A CA 1
ATOM 1758 C C . LEU A 1 231 ? 2.614 -0.063 2.730 1.00 98.44 231 LEU A C 1
ATOM 1760 O O . LEU A 1 231 ? 1.388 -0.054 2.834 1.00 98.44 231 LEU A O 1
ATOM 1764 N N . ASP A 1 232 ? 3.419 -0.498 3.689 1.00 98.19 232 ASP A N 1
ATOM 1765 C CA . ASP A 1 232 ? 2.975 -0.670 5.071 1.00 98.19 232 ASP A CA 1
ATOM 1766 C C . ASP A 1 232 ? 3.091 0.686 5.775 1.00 98.19 232 ASP A C 1
ATOM 1768 O O . ASP A 1 232 ? 4.013 1.452 5.485 1.00 98.19 232 ASP A O 1
ATOM 1772 N N . TRP A 1 233 ? 2.198 0.996 6.709 1.00 97.50 233 TRP A N 1
ATOM 1773 C CA . TRP A 1 233 ? 2.291 2.219 7.511 1.00 97.50 233 TRP A CA 1
ATOM 1774 C C . TRP A 1 233 ? 2.106 1.942 8.998 1.00 97.50 233 TRP A C 1
ATOM 1776 O O . TRP A 1 233 ? 1.504 0.942 9.392 1.00 9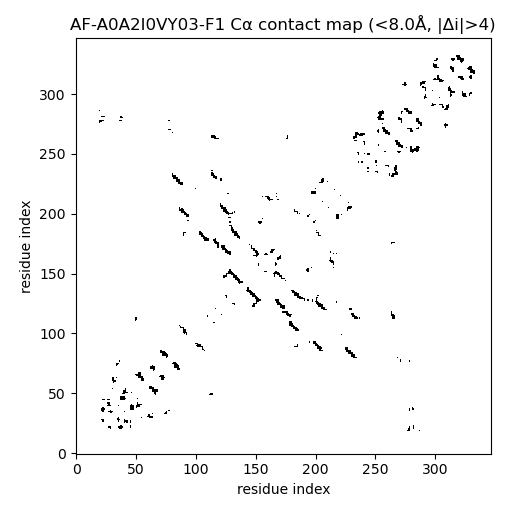7.50 233 TRP A O 1
ATOM 1786 N N . ALA A 1 234 ? 2.647 2.832 9.827 1.00 96.88 234 ALA A N 1
ATOM 1787 C CA . ALA A 1 234 ? 2.575 2.737 11.280 1.00 96.88 234 ALA A CA 1
ATOM 1788 C C . ALA A 1 234 ? 2.464 4.126 11.919 1.00 96.88 234 ALA A C 1
ATOM 1790 O O . ALA A 1 234 ? 2.938 5.117 11.367 1.00 96.88 234 ALA A O 1
ATOM 1791 N N . VAL A 1 235 ? 1.826 4.202 13.084 1.00 95.69 235 VAL A N 1
ATOM 1792 C CA . VAL A 1 235 ? 1.745 5.422 13.897 1.00 95.69 235 VAL A CA 1
ATOM 1793 C C . VAL A 1 235 ? 2.816 5.415 14.992 1.00 95.69 235 VAL A C 1
ATOM 1795 O O . VAL A 1 235 ? 3.531 4.431 15.173 1.00 95.69 235 VAL A O 1
ATOM 1798 N N . GLY A 1 236 ? 2.917 6.513 15.744 1.00 90.38 236 GLY A N 1
ATOM 1799 C CA . GLY A 1 236 ? 3.776 6.582 16.927 1.00 90.38 236 GLY A CA 1
ATOM 1800 C C . GLY A 1 236 ? 5.216 7.012 16.655 1.00 90.38 236 GLY A C 1
ATOM 1801 O O . GLY A 1 236 ? 6.043 6.859 17.537 1.00 90.38 236 GLY A O 1
ATOM 1802 N N . ASN A 1 237 ? 5.536 7.553 15.470 1.00 87.00 237 ASN A N 1
ATOM 1803 C CA . ASN A 1 237 ? 6.847 8.152 15.161 1.00 87.00 237 ASN A CA 1
ATOM 1804 C C . ASN A 1 237 ? 8.047 7.295 15.618 1.00 87.00 237 ASN A C 1
ATOM 1806 O O . ASN A 1 237 ? 8.946 7.787 16.296 1.00 87.00 237 ASN A O 1
ATOM 1810 N N . ASN A 1 238 ? 8.057 6.016 15.233 1.00 89.50 238 ASN A N 1
ATOM 1811 C CA . ASN A 1 238 ? 9.074 5.015 15.588 1.00 89.50 238 ASN A CA 1
ATOM 1812 C C . ASN A 1 238 ? 9.045 4.499 17.042 1.00 89.50 238 ASN A C 1
ATOM 1814 O O . ASN A 1 238 ? 9.874 3.654 17.381 1.00 89.50 238 ASN A O 1
ATOM 1818 N N . GLU A 1 239 ? 8.116 4.941 17.892 1.00 92.31 239 GLU A N 1
ATOM 1819 C CA . GLU A 1 239 ? 7.903 4.348 19.219 1.00 92.31 239 GLU A CA 1
ATOM 1820 C C . GLU A 1 239 ? 7.267 2.955 19.116 1.00 92.31 239 GLU A C 1
ATOM 1822 O O . GLU A 1 239 ? 6.505 2.664 18.192 1.00 92.31 239 GLU A O 1
ATOM 1827 N N . THR A 1 240 ? 7.555 2.086 20.085 1.00 93.62 240 THR A N 1
ATOM 1828 C CA . THR A 1 240 ? 6.842 0.811 20.230 1.00 93.62 240 THR A CA 1
ATOM 1829 C C . THR A 1 240 ? 5.543 1.004 21.012 1.00 93.62 240 THR A C 1
ATOM 1831 O O . THR A 1 240 ? 5.385 1.982 21.743 1.00 93.62 240 THR A O 1
ATOM 1834 N N . CYS A 1 241 ? 4.623 0.046 20.906 1.00 93.81 241 CYS A N 1
ATOM 1835 C CA . CYS A 1 241 ? 3.405 -0.016 21.712 1.00 93.81 241 CYS A CA 1
ATOM 1836 C C . CYS A 1 241 ? 3.693 0.121 23.204 1.00 93.81 241 CYS A C 1
ATOM 1838 O O . CYS A 1 241 ? 3.008 0.860 23.903 1.00 93.81 241 CYS A O 1
ATOM 1840 N N . GLU A 1 242 ? 4.697 -0.607 23.690 1.00 93.50 242 GLU A N 1
ATOM 1841 C CA . GLU A 1 242 ? 5.042 -0.659 25.106 1.00 93.50 242 GLU A CA 1
ATOM 1842 C C . GLU A 1 242 ? 5.562 0.696 25.582 1.00 93.50 242 GLU A C 1
ATOM 1844 O O . GLU A 1 242 ? 5.162 1.160 26.645 1.00 93.50 242 GLU A O 1
ATOM 1849 N N . ALA A 1 243 ? 6.403 1.353 24.777 1.00 92.31 243 ALA A N 1
ATOM 1850 C CA . ALA A 1 243 ? 6.892 2.694 25.073 1.00 92.31 243 ALA A CA 1
ATOM 1851 C C . ALA A 1 243 ? 5.744 3.714 25.074 1.00 92.31 243 ALA A C 1
ATOM 1853 O O . ALA A 1 243 ? 5.577 4.444 26.053 1.00 92.31 243 ALA A O 1
ATOM 1854 N N . ALA A 1 244 ? 4.902 3.705 24.036 1.00 91.75 244 ALA A N 1
ATOM 1855 C CA . ALA A 1 244 ? 3.778 4.629 23.922 1.00 91.75 244 ALA A CA 1
ATOM 1856 C C . ALA A 1 244 ? 2.752 4.438 25.051 1.00 91.75 244 ALA A C 1
ATOM 1858 O O . ALA A 1 244 ? 2.224 5.410 25.578 1.00 91.75 244 ALA A O 1
ATOM 1859 N N . ALA A 1 245 ? 2.517 3.204 25.503 1.00 89.38 245 ALA A N 1
ATOM 1860 C CA . ALA A 1 245 ? 1.599 2.922 26.608 1.00 89.38 245 ALA A CA 1
ATOM 1861 C C . ALA A 1 245 ? 2.030 3.548 27.950 1.00 89.38 245 ALA A C 1
ATOM 1863 O O . ALA A 1 245 ? 1.188 3.764 28.821 1.00 89.38 245 ALA A O 1
ATOM 1864 N N . THR A 1 246 ? 3.318 3.870 28.129 1.00 90.00 246 THR A N 1
ATOM 1865 C CA . THR A 1 246 ? 3.796 4.562 29.342 1.00 90.00 246 THR A CA 1
ATOM 1866 C C . THR A 1 246 ? 3.477 6.058 29.356 1.00 90.00 246 THR A C 1
ATOM 1868 O O . THR A 1 246 ? 3.527 6.682 30.417 1.00 90.00 246 THR A O 1
ATOM 1871 N N . ASN A 1 247 ? 3.118 6.635 28.205 1.00 86.25 247 ASN A N 1
ATOM 1872 C CA . ASN A 1 247 ? 2.796 8.046 28.050 1.00 86.25 247 ASN A CA 1
ATOM 1873 C C . ASN A 1 247 ? 1.452 8.210 27.328 1.00 86.25 247 ASN A C 1
ATOM 1875 O O . ASN A 1 247 ? 1.359 8.118 26.106 1.00 86.25 247 ASN A O 1
ATOM 1879 N N . SER A 1 248 ? 0.403 8.540 28.083 1.00 78.19 248 SER A N 1
ATOM 1880 C CA . SER A 1 248 ? -0.947 8.713 27.533 1.00 78.19 248 SER A CA 1
ATOM 1881 C C . SER A 1 248 ? -1.046 9.780 26.437 1.00 78.19 248 SER A C 1
ATOM 1883 O O . SER A 1 248 ? -1.991 9.742 25.656 1.00 78.19 248 SER A O 1
ATOM 1885 N N . ALA A 1 249 ? -0.085 10.706 26.339 1.00 81.06 249 ALA A N 1
ATOM 1886 C CA . ALA A 1 249 ? -0.039 11.695 25.266 1.00 81.06 249 ALA A CA 1
ATOM 1887 C C . ALA A 1 249 ? 0.539 11.150 23.944 1.00 81.06 249 ALA A C 1
ATOM 1889 O O . ALA A 1 249 ? 0.233 11.709 22.892 1.00 81.06 249 ALA A O 1
ATOM 1890 N N . SER A 1 250 ? 1.369 10.097 23.973 1.00 81.94 250 SER A N 1
ATOM 1891 C CA . SER A 1 250 ? 1.923 9.467 22.760 1.00 81.94 250 SER A CA 1
ATOM 1892 C C . SER A 1 250 ? 1.189 8.190 22.343 1.00 81.94 250 SER A C 1
ATOM 1894 O O . SER A 1 250 ? 1.370 7.716 21.217 1.00 81.94 250 SER A O 1
ATOM 1896 N N . TYR A 1 251 ? 0.318 7.656 23.205 1.00 91.06 251 TYR A N 1
ATOM 1897 C CA . TYR A 1 251 ? -0.550 6.529 22.880 1.00 91.06 251 TYR A CA 1
ATOM 1898 C C . TYR A 1 251 ? -1.743 6.956 22.010 1.00 91.06 251 TYR A C 1
ATOM 1900 O O . TYR A 1 251 ? -2.588 7.745 22.424 1.00 91.06 251 TYR A O 1
ATOM 1908 N N . LEU A 1 252 ? -1.816 6.418 20.791 1.00 93.88 252 LEU A N 1
ATOM 1909 C CA . LEU A 1 252 ? -2.752 6.857 19.745 1.00 93.88 252 LEU A CA 1
ATOM 1910 C C . LEU A 1 252 ? -3.945 5.915 19.530 1.00 93.88 252 LEU A C 1
ATOM 1912 O O . LEU A 1 252 ? -4.802 6.210 18.697 1.00 93.88 252 LEU A O 1
ATOM 1916 N N . CYS A 1 253 ? -3.999 4.777 20.225 1.00 94.62 253 CYS A N 1
ATOM 1917 C CA . CYS A 1 253 ? -5.114 3.844 20.086 1.00 94.62 253 CYS A CA 1
ATOM 1918 C C . CYS A 1 253 ? -6.296 4.272 20.967 1.00 94.62 253 CYS A C 1
ATOM 1920 O O . CYS A 1 253 ? -6.126 4.552 22.154 1.00 94.62 253 CYS A O 1
ATOM 1922 N N . GLY A 1 254 ? -7.495 4.307 20.386 1.00 93.31 254 GLY A N 1
ATOM 1923 C CA . GLY A 1 254 ? -8.741 4.658 21.067 1.00 93.31 254 GLY A CA 1
ATOM 1924 C C . GLY A 1 254 ? -9.310 3.534 21.940 1.00 93.31 254 GLY A C 1
ATOM 1925 O O . GLY A 1 254 ? -8.682 2.497 22.161 1.00 93.31 254 GLY A O 1
ATOM 1926 N N . ALA A 1 255 ? -10.537 3.717 22.428 1.00 93.31 255 ALA A N 1
ATOM 1927 C CA . ALA A 1 255 ? -11.231 2.720 23.246 1.00 93.31 255 ALA A CA 1
ATOM 1928 C C . ALA A 1 255 ? -11.529 1.408 22.485 1.00 93.31 255 ALA A C 1
ATOM 1930 O O . ALA A 1 255 ? -11.752 1.415 21.274 1.00 93.31 255 ALA A O 1
ATOM 1931 N N . ASN A 1 256 ? -11.567 0.283 23.210 1.00 95.38 256 ASN A N 1
ATOM 1932 C CA . ASN A 1 256 ? -11.838 -1.063 22.676 1.00 95.38 256 ASN A CA 1
ATOM 1933 C C . ASN A 1 256 ? -10.889 -1.490 21.541 1.00 95.38 256 ASN A C 1
ATOM 1935 O O . ASN A 1 256 ? -11.291 -2.125 20.562 1.00 95.38 256 ASN A O 1
ATOM 1939 N N . THR A 1 257 ? -9.613 -1.132 21.674 1.00 95.75 257 THR A N 1
ATOM 1940 C CA . THR A 1 257 ? -8.566 -1.462 20.706 1.00 95.75 257 THR A CA 1
ATOM 1941 C C . THR A 1 257 ? -7.458 -2.308 21.322 1.00 95.75 257 THR A C 1
ATOM 1943 O O . THR A 1 257 ? -7.293 -2.369 22.540 1.00 95.75 257 THR A O 1
ATOM 1946 N N . TYR A 1 258 ? -6.672 -2.944 20.459 1.00 94.56 258 TYR A N 1
ATOM 1947 C CA . TYR A 1 258 ? -5.364 -3.490 20.794 1.00 94.56 258 TYR A CA 1
ATOM 1948 C C . TYR A 1 258 ? -4.264 -2.712 20.066 1.00 94.56 258 TYR A C 1
ATOM 1950 O O . TYR A 1 258 ? -4.487 -2.150 18.991 1.00 94.56 258 TYR A O 1
ATOM 1958 N N . CYS A 1 259 ? -3.057 -2.742 20.629 1.00 95.31 259 CYS A N 1
ATOM 1959 C CA . CYS A 1 259 ? -1.843 -2.222 20.010 1.00 95.31 259 CYS A CA 1
ATOM 1960 C C . CYS A 1 259 ? -0.948 -3.381 19.557 1.00 95.31 259 CYS A C 1
ATOM 1962 O O . CYS A 1 259 ? -0.821 -4.382 20.261 1.00 95.31 259 CYS A O 1
ATOM 1964 N N . SER A 1 260 ? -0.310 -3.256 18.392 1.00 95.25 260 SER A N 1
ATOM 1965 C CA . SER A 1 260 ? 0.762 -4.171 17.978 1.00 95.25 260 SER A CA 1
ATOM 1966 C C . SER A 1 260 ? 1.906 -3.430 17.291 1.00 95.25 260 SER A C 1
ATOM 1968 O O . SER A 1 260 ? 1.670 -2.545 16.468 1.00 95.25 260 SER A O 1
ATOM 1970 N N . ASN A 1 261 ? 3.147 -3.803 17.606 1.00 95.56 261 ASN A N 1
ATOM 1971 C CA . ASN A 1 261 ? 4.324 -3.243 16.947 1.00 95.56 261 ASN A CA 1
ATOM 1972 C C . ASN A 1 261 ? 4.312 -3.582 15.456 1.00 95.56 261 ASN A C 1
ATOM 1974 O O . ASN A 1 261 ? 4.068 -4.729 15.064 1.00 95.56 261 ASN A O 1
ATOM 1978 N N . SER A 1 262 ? 4.575 -2.582 14.617 1.00 93.19 262 SER A N 1
ATOM 1979 C CA . SER A 1 262 ? 4.703 -2.808 13.186 1.00 93.19 262 SER A CA 1
ATOM 1980 C C . SER A 1 262 ? 6.025 -3.509 12.904 1.00 93.19 262 SER A C 1
ATOM 1982 O O . SER A 1 262 ? 7.078 -3.165 13.435 1.00 93.19 262 SER A O 1
ATOM 1984 N N . THR A 1 263 ? 5.971 -4.519 12.042 1.00 88.69 263 THR A N 1
ATOM 1985 C CA . THR A 1 263 ? 7.160 -5.280 11.669 1.00 88.69 263 THR A CA 1
ATOM 1986 C C . THR A 1 263 ? 7.873 -4.711 10.448 1.00 88.69 263 THR A C 1
ATOM 1988 O O . THR A 1 263 ? 8.932 -5.217 10.111 1.00 88.69 263 THR A O 1
ATOM 1991 N N . SER A 1 264 ? 7.288 -3.741 9.740 1.00 89.19 264 SER A N 1
ATOM 1992 C CA . SER A 1 264 ? 7.805 -3.229 8.461 1.00 89.19 264 SER A CA 1
ATOM 1993 C C . SER A 1 264 ? 8.072 -1.727 8.529 1.00 89.19 264 SER A C 1
ATOM 1995 O O . SER A 1 264 ? 9.231 -1.320 8.521 1.00 89.19 264 SER A O 1
ATOM 1997 N N . ALA A 1 265 ? 7.027 -0.909 8.683 1.00 91.00 265 ALA A N 1
ATOM 1998 C CA . ALA A 1 265 ? 7.170 0.506 9.018 1.00 91.00 265 ALA A CA 1
ATOM 1999 C C . ALA A 1 265 ? 7.555 0.667 10.495 1.00 91.00 265 ALA A C 1
ATOM 2001 O O . ALA A 1 265 ? 7.093 -0.107 11.331 1.00 91.00 265 ALA A O 1
ATOM 2002 N N . ALA A 1 266 ? 8.386 1.651 10.826 1.00 91.75 266 ALA A N 1
ATOM 2003 C CA . ALA A 1 266 ? 8.760 1.915 12.211 1.00 91.75 266 ALA A CA 1
ATOM 2004 C C . ALA A 1 266 ? 7.581 2.538 12.979 1.00 91.75 266 ALA A C 1
ATOM 2006 O O . ALA A 1 266 ? 6.967 3.494 12.508 1.00 91.75 266 ALA A O 1
ATOM 2007 N N . GLY A 1 267 ? 7.267 1.991 14.154 1.00 94.62 267 GLY A N 1
ATOM 2008 C CA . GLY A 1 267 ? 6.126 2.409 14.965 1.00 94.62 267 GLY A CA 1
ATOM 2009 C C . GLY A 1 267 ? 5.220 1.241 15.356 1.00 94.62 267 GLY A C 1
ATOM 2010 O O . GLY A 1 267 ? 5.614 0.070 15.324 1.00 94.62 267 GLY A O 1
ATOM 2011 N N . TYR A 1 268 ? 3.965 1.555 15.656 1.00 95.62 268 TYR A N 1
ATOM 2012 C CA . TYR A 1 268 ? 2.936 0.575 15.991 1.00 95.62 268 TYR A CA 1
ATOM 2013 C C . TYR A 1 268 ? 1.623 0.819 15.242 1.00 95.62 268 TYR A C 1
ATOM 2015 O O . TYR A 1 268 ? 1.447 1.814 14.540 1.00 95.62 268 TYR A O 1
ATOM 2023 N N . ARG A 1 269 ? 0.687 -0.120 15.367 1.00 95.56 269 ARG A N 1
ATOM 2024 C CA . ARG A 1 269 ? -0.660 -0.034 14.796 1.00 95.56 269 ARG A CA 1
ATOM 2025 C C . ARG A 1 269 ? -1.717 -0.377 15.835 1.00 95.56 269 ARG A C 1
ATOM 2027 O O . ARG A 1 269 ? -1.464 -1.168 16.744 1.00 95.56 269 ARG A O 1
ATOM 2034 N N . CYS A 1 270 ? -2.901 0.188 15.638 1.00 96.12 270 CYS A N 1
ATOM 2035 C CA . CYS A 1 270 ? -4.070 -0.034 16.470 1.00 96.12 270 CYS A CA 1
ATOM 2036 C C . CYS A 1 270 ? -5.094 -0.846 15.675 1.00 96.12 270 CYS A C 1
ATOM 2038 O O . CYS A 1 270 ? -5.279 -0.607 14.481 1.00 96.12 270 CYS A O 1
ATOM 2040 N N . GLY A 1 271 ? -5.765 -1.788 16.323 1.00 95.44 271 GLY A N 1
ATOM 2041 C CA . GLY A 1 271 ? -6.867 -2.546 15.731 1.00 95.44 271 GLY A CA 1
ATOM 2042 C C . GLY A 1 271 ? -8.019 -2.686 16.714 1.00 95.44 271 GLY A C 1
ATOM 2043 O O . GLY A 1 271 ? -7.822 -2.534 17.915 1.00 95.44 271 GLY A O 1
ATOM 2044 N N . CYS A 1 272 ? -9.223 -2.951 16.218 1.00 96.31 272 CYS A N 1
ATOM 2045 C CA . CYS A 1 272 ? -10.375 -3.200 17.081 1.00 96.31 272 CYS A CA 1
ATOM 2046 C C . CYS A 1 272 ? -10.256 -4.555 17.780 1.00 96.31 272 CYS A C 1
ATOM 2048 O O . CYS A 1 272 ? -9.781 -5.524 17.185 1.00 96.31 272 CYS A O 1
ATOM 2050 N N . LEU A 1 273 ? -10.696 -4.629 19.037 1.00 96.56 273 LEU A N 1
ATOM 2051 C CA . LEU A 1 273 ? -10.874 -5.910 19.720 1.00 96.56 273 LEU A CA 1
ATOM 2052 C C . LEU A 1 273 ? -11.942 -6.761 19.008 1.00 96.56 273 LEU A C 1
ATOM 2054 O O . LEU A 1 273 ? -12.775 -6.248 18.264 1.00 96.56 273 LEU A O 1
ATOM 2058 N N . SER A 1 274 ? -11.924 -8.074 19.245 1.00 95.06 274 SER A N 1
ATOM 2059 C CA . SER A 1 274 ? -12.961 -8.977 18.725 1.00 95.06 274 SER A CA 1
ATOM 2060 C C . SER A 1 274 ? -14.348 -8.543 19.210 1.00 95.06 274 SER A C 1
ATOM 2062 O O . SER A 1 274 ? -14.495 -8.226 20.386 1.00 95.06 274 SER A O 1
ATOM 2064 N N . GLY A 1 275 ? -15.340 -8.549 18.315 1.00 93.81 275 GLY A N 1
ATOM 2065 C CA . GLY A 1 275 ? -16.691 -8.038 18.595 1.00 93.81 275 GLY A CA 1
ATOM 2066 C C . GLY A 1 275 ? -16.830 -6.516 18.462 1.00 93.81 275 GLY A C 1
ATOM 2067 O O . GLY A 1 275 ? -17.890 -5.976 18.743 1.00 93.81 275 GLY A O 1
ATOM 2068 N N . TYR A 1 276 ? -15.781 -5.809 18.021 1.00 94.75 276 TYR A N 1
ATOM 2069 C CA . TYR A 1 276 ? -15.810 -4.362 17.807 1.00 94.75 276 TYR A CA 1
ATOM 2070 C C . TYR A 1 276 ? -15.395 -3.985 16.381 1.00 94.75 276 TYR A C 1
ATOM 2072 O O . TYR A 1 276 ? -14.533 -4.623 15.772 1.00 94.75 276 TYR A O 1
ATOM 2080 N N . ALA A 1 277 ? -15.961 -2.895 15.863 1.00 92.81 277 ALA A N 1
ATOM 2081 C CA . ALA A 1 277 ? -15.661 -2.340 14.545 1.00 92.81 277 ALA A CA 1
ATOM 2082 C C . ALA A 1 277 ? -15.568 -0.806 14.570 1.00 92.81 277 ALA A C 1
ATOM 2084 O O . ALA A 1 277 ? -15.982 -0.141 15.516 1.00 92.81 277 ALA A O 1
ATOM 2085 N N . GLY A 1 278 ? -15.017 -0.224 13.507 1.00 92.88 278 GLY A N 1
ATOM 2086 C CA . GLY A 1 278 ? -14.869 1.224 13.354 1.00 92.88 278 GLY A CA 1
ATOM 2087 C C . GLY A 1 278 ? -13.412 1.644 13.210 1.00 92.88 278 GLY A C 1
ATOM 2088 O O . GLY A 1 278 ? -12.582 0.887 12.705 1.00 92.88 278 GLY A O 1
ATOM 2089 N N . ASN A 1 279 ? -13.107 2.878 13.611 1.00 95.19 279 ASN A N 1
ATOM 2090 C CA . ASN A 1 279 ? -11.772 3.441 13.471 1.00 95.19 279 ASN A CA 1
ATOM 2091 C C . ASN A 1 279 ? -11.012 3.408 14.814 1.00 95.19 279 ASN A C 1
ATOM 2093 O O . ASN A 1 279 ? -11.354 4.171 15.720 1.00 95.19 279 ASN A O 1
ATOM 2097 N N . PRO A 1 280 ? -9.946 2.594 14.939 1.00 95.69 280 PRO A N 1
ATOM 2098 C CA . PRO A 1 280 ? -9.216 2.427 16.194 1.00 95.69 280 PRO A CA 1
ATOM 2099 C C . PRO A 1 280 ? -8.372 3.649 16.593 1.00 95.69 280 PRO A C 1
ATOM 2101 O O . PRO A 1 280 ? -7.783 3.644 17.668 1.00 95.69 280 PRO A O 1
ATOM 2104 N N . TYR A 1 281 ? -8.294 4.684 15.755 1.00 95.12 281 TYR A N 1
ATOM 2105 C CA . TYR A 1 281 ? -7.508 5.897 16.000 1.00 95.12 281 TYR A CA 1
ATOM 2106 C C . TYR A 1 281 ? -8.365 7.106 16.407 1.00 95.12 281 TYR A C 1
ATOM 2108 O O . TYR A 1 281 ? -7.827 8.170 16.704 1.00 95.12 281 TYR A O 1
ATOM 2116 N N . LEU A 1 282 ? -9.697 6.984 16.394 1.00 93.31 282 LEU A N 1
ATOM 2117 C CA . LEU A 1 282 ? -10.588 8.044 16.872 1.00 93.31 282 LEU A CA 1
ATOM 2118 C C . LEU A 1 282 ? -10.761 7.968 18.392 1.00 93.31 282 LEU A C 1
ATOM 2120 O O . LEU A 1 282 ? -10.624 6.904 18.988 1.00 93.31 282 LEU A O 1
ATOM 2124 N N . ALA A 1 283 ? -11.134 9.088 19.018 1.00 85.62 283 ALA A N 1
ATOM 2125 C CA . ALA A 1 283 ? -11.313 9.173 20.472 1.00 85.62 283 ALA A CA 1
ATOM 2126 C C . ALA A 1 283 ? -12.332 8.153 21.016 1.00 85.62 283 ALA A C 1
ATOM 2128 O O . ALA A 1 283 ? -12.083 7.514 22.034 1.00 85.62 283 ALA A O 1
ATOM 2129 N N . ASN A 1 284 ? -13.443 7.944 20.300 1.00 86.12 284 ASN A N 1
ATOM 2130 C CA . ASN A 1 284 ? -14.449 6.942 20.672 1.00 86.12 284 ASN A CA 1
ATOM 2131 C C . ASN A 1 284 ? -13.998 5.504 20.359 1.00 86.12 284 ASN A C 1
ATOM 2133 O O . ASN A 1 284 ? -14.653 4.560 20.788 1.00 86.12 284 ASN A O 1
ATOM 2137 N N . GLY A 1 285 ? -12.890 5.340 19.631 1.00 90.62 285 GLY A N 1
ATOM 2138 C CA . GLY A 1 285 ? -12.316 4.058 19.252 1.00 90.62 285 GLY A CA 1
ATOM 2139 C C . GLY A 1 285 ? -13.288 3.161 18.495 1.00 90.62 285 GLY A C 1
ATOM 2140 O O . GLY A 1 285 ? -14.132 3.624 17.718 1.00 90.62 285 GLY A O 1
ATOM 2141 N N . CYS A 1 286 ? -13.164 1.861 18.735 1.00 95.25 286 CYS A N 1
ATOM 2142 C CA . CYS A 1 286 ? -14.025 0.868 18.118 1.00 95.25 286 CYS A CA 1
ATOM 2143 C C . CYS A 1 286 ? -15.333 0.709 18.901 1.00 95.25 286 CYS A C 1
ATOM 2145 O O . CYS A 1 286 ? -15.347 0.669 20.134 1.00 95.25 286 CYS A O 1
ATOM 2147 N N . GLN A 1 287 ? -16.432 0.633 18.158 1.00 94.06 287 GLN A N 1
ATOM 2148 C CA . GLN A 1 287 ? -17.781 0.459 18.678 1.00 94.06 287 GLN A CA 1
ATOM 2149 C C . GLN A 1 287 ? -18.160 -1.015 18.666 1.00 94.06 287 GLN A C 1
ATOM 2151 O O . GLN A 1 287 ? -17.684 -1.772 17.821 1.00 94.06 287 GLN A O 1
ATOM 2156 N N . ASP A 1 288 ? -18.996 -1.391 19.624 1.00 95.19 288 ASP A N 1
ATOM 2157 C CA . ASP A 1 288 ? -19.588 -2.719 19.712 1.00 95.19 288 ASP A CA 1
ATOM 2158 C C . ASP A 1 288 ? -20.323 -3.073 18.412 1.00 95.19 288 ASP A C 1
ATOM 2160 O O . ASP A 1 288 ? -21.039 -2.236 17.852 1.00 95.19 288 ASP A O 1
ATOM 2164 N N . ILE A 1 289 ? -20.113 -4.287 17.910 1.00 93.81 289 ILE A N 1
ATOM 2165 C CA . ILE A 1 289 ? -20.875 -4.813 16.779 1.00 93.81 289 ILE A CA 1
ATOM 2166 C C . ILE A 1 289 ? -22.154 -5.400 17.353 1.00 93.81 289 ILE A C 1
ATOM 2168 O O . ILE A 1 289 ? -22.091 -6.347 18.117 1.00 93.81 289 ILE A O 1
ATOM 2172 N N . ASN A 1 290 ? -23.309 -4.876 16.951 1.00 94.56 290 ASN A N 1
ATOM 2173 C CA . ASN A 1 290 ? -24.580 -5.477 17.328 1.00 94.56 290 ASN A CA 1
ATOM 2174 C C . ASN A 1 290 ? -24.949 -6.587 16.341 1.00 94.56 290 ASN A C 1
ATOM 2176 O O . ASN A 1 290 ? -25.613 -6.333 15.332 1.00 94.56 290 ASN A O 1
ATOM 2180 N N . GLU A 1 291 ? -24.543 -7.827 16.620 1.00 94.44 291 GLU A N 1
ATOM 2181 C CA . GLU A 1 291 ? -24.840 -8.954 15.728 1.00 94.44 291 GLU A CA 1
ATOM 2182 C C . GLU A 1 291 ? -26.339 -9.291 15.657 1.00 94.44 291 GLU A C 1
ATOM 2184 O O . GLU A 1 291 ? -26.758 -10.051 14.786 1.00 94.44 291 GLU A O 1
ATOM 2189 N N . CYS A 1 292 ? -27.165 -8.732 16.545 1.00 94.19 292 CYS A N 1
ATOM 2190 C CA . CYS A 1 292 ? -28.607 -8.957 16.545 1.00 94.19 292 CYS A CA 1
ATOM 2191 C C . CYS A 1 292 ? -29.388 -8.009 15.621 1.00 94.19 292 CYS A C 1
ATOM 2193 O O . CYS A 1 292 ? -30.560 -8.281 15.352 1.00 94.19 292 CYS A O 1
ATOM 2195 N N . GLU A 1 293 ? -28.787 -6.901 15.174 1.00 93.19 293 GLU A N 1
ATOM 2196 C CA . GLU A 1 293 ? -29.490 -5.835 14.442 1.00 93.19 293 GLU A CA 1
ATOM 2197 C C . GLU A 1 293 ? -29.808 -6.217 12.991 1.00 93.19 293 GLU A C 1
ATOM 2199 O O . GLU A 1 293 ? -30.904 -5.947 12.498 1.00 93.19 293 GLU A O 1
ATOM 2204 N N . ASP A 1 294 ? -28.868 -6.872 12.316 1.00 87.75 294 ASP A N 1
ATOM 2205 C CA . ASP A 1 294 ? -29.018 -7.291 10.927 1.00 87.75 294 ASP A CA 1
ATOM 2206 C C . ASP A 1 294 ? -29.494 -8.745 10.856 1.00 87.75 294 ASP A C 1
ATOM 2208 O O . ASP A 1 294 ? -28.776 -9.676 11.212 1.00 87.75 294 ASP A O 1
ATOM 2212 N N . ALA A 1 295 ? -30.719 -8.951 10.371 1.00 85.38 295 ALA A N 1
ATOM 2213 C CA . ALA A 1 295 ? -31.343 -10.268 10.282 1.00 85.38 295 ALA A CA 1
ATOM 2214 C C . ALA A 1 295 ? -30.578 -11.256 9.378 1.00 85.38 295 ALA A C 1
ATOM 2216 O O . ALA A 1 295 ? -30.605 -12.467 9.645 1.00 85.38 295 ALA A O 1
ATOM 2217 N N . ASP A 1 296 ? -29.896 -10.758 8.342 1.00 85.69 296 ASP A N 1
ATOM 2218 C CA . ASP A 1 296 ? -29.173 -11.592 7.377 1.00 85.69 296 ASP A CA 1
ATOM 2219 C C . ASP A 1 296 ? -27.858 -12.107 7.968 1.00 85.69 296 ASP A C 1
ATOM 2221 O O . ASP A 1 296 ? -27.469 -13.256 7.734 1.00 85.69 296 ASP A O 1
ATOM 2225 N N . THR A 1 297 ? -27.198 -11.285 8.787 1.00 88.56 297 THR A N 1
ATOM 2226 C CA . THR A 1 297 ? -25.951 -11.646 9.474 1.00 88.56 297 THR A CA 1
ATOM 2227 C C . THR A 1 297 ? -26.164 -12.151 10.902 1.00 88.56 297 THR A C 1
ATOM 2229 O O . THR A 1 297 ? -25.218 -12.667 11.501 1.00 88.56 297 THR A O 1
ATOM 2232 N N . ASN A 1 298 ? -27.402 -12.108 11.416 1.00 92.62 298 ASN A N 1
ATOM 2233 C CA . ASN A 1 298 ? -27.725 -12.530 12.775 1.00 92.62 298 ASN A CA 1
ATOM 2234 C C . ASN A 1 298 ? -27.316 -13.997 13.013 1.00 92.62 298 ASN A C 1
ATOM 2236 O O . ASN A 1 298 ? -27.834 -14.897 12.336 1.00 92.62 298 ASN A O 1
ATOM 2240 N N . PRO A 1 299 ? -26.417 -14.267 13.975 1.00 92.88 299 PRO A N 1
ATOM 2241 C CA . PRO A 1 299 ? -25.876 -15.598 14.227 1.00 92.88 299 PRO A CA 1
ATOM 2242 C C . PRO A 1 299 ? -26.835 -16.522 14.997 1.00 92.88 299 PRO A C 1
ATOM 2244 O O . PRO A 1 299 ? -26.600 -17.735 15.043 1.00 92.88 299 PRO A O 1
ATOM 2247 N N . CYS A 1 300 ? -27.899 -15.991 15.601 1.00 95.00 300 CYS A N 1
ATOM 2248 C CA . CYS A 1 300 ? -28.860 -16.744 16.404 1.00 95.00 300 CYS A CA 1
ATOM 2249 C C . CYS A 1 300 ? -30.006 -17.314 15.561 1.00 95.00 300 CYS A C 1
ATOM 2251 O O . CYS A 1 300 ? -30.441 -16.709 14.583 1.00 95.00 300 CYS A O 1
ATOM 2253 N N . SER A 1 301 ? -30.502 -18.497 15.930 1.00 93.31 301 SER A N 1
ATOM 2254 C CA . SER A 1 301 ? -31.639 -19.144 15.270 1.00 93.31 301 SER A CA 1
ATOM 2255 C C . SER A 1 301 ? -32.969 -18.488 15.630 1.00 93.31 301 SER A C 1
ATOM 2257 O O . SER A 1 301 ? -33.833 -18.378 14.765 1.00 93.31 301 SER A O 1
ATOM 2259 N N . ASP A 1 302 ? -33.116 -18.050 16.885 1.00 91.25 302 ASP A N 1
ATOM 2260 C CA . ASP A 1 302 ? -34.379 -17.550 17.430 1.00 91.25 302 ASP A CA 1
ATOM 2261 C C . ASP A 1 302 ? -34.188 -16.260 18.239 1.00 91.25 302 ASP A C 1
ATOM 2263 O O . ASP A 1 302 ? -34.389 -15.169 17.710 1.00 91.25 302 ASP A O 1
ATOM 2267 N N . ILE A 1 303 ? -33.813 -16.356 19.521 1.00 94.69 303 ILE A N 1
ATOM 2268 C CA . ILE A 1 303 ? -33.678 -15.189 20.402 1.00 94.69 303 ILE A CA 1
ATOM 2269 C C . ILE A 1 303 ? -32.220 -14.736 20.397 1.00 94.69 303 ILE A C 1
ATOM 2271 O O . ILE A 1 303 ? -31.327 -15.530 20.698 1.00 94.69 303 ILE A O 1
ATOM 2275 N N . CYS A 1 304 ? -32.000 -13.459 20.080 1.00 96.44 304 CYS A N 1
ATOM 2276 C CA . CYS A 1 304 ? -30.694 -12.809 20.080 1.00 96.44 304 CYS A CA 1
ATOM 2277 C C . CYS A 1 304 ? -30.699 -11.637 21.060 1.00 96.44 304 CYS A C 1
ATOM 2279 O O . CYS A 1 304 ? -31.552 -10.753 20.964 1.00 96.44 304 CYS A O 1
ATOM 2281 N N . GLU A 1 305 ? -29.734 -11.623 21.973 1.00 96.31 305 GLU A N 1
ATOM 2282 C CA . GLU A 1 305 ? -29.479 -10.510 22.880 1.00 96.31 305 GLU A CA 1
ATOM 2283 C C . GLU A 1 305 ? -28.049 -10.010 22.674 1.00 96.31 305 GLU A C 1
ATOM 2285 O O . GLU A 1 305 ? -27.084 -10.754 22.863 1.00 96.31 305 GLU A O 1
ATOM 2290 N N . ASN A 1 306 ? -27.915 -8.744 22.275 1.00 96.06 306 ASN A N 1
ATOM 2291 C CA . ASN A 1 306 ? -26.610 -8.125 22.090 1.00 96.06 306 ASN A CA 1
ATOM 2292 C C . ASN A 1 306 ? -25.944 -7.850 23.441 1.00 96.06 306 ASN A C 1
ATOM 2294 O O . ASN A 1 306 ? -26.603 -7.420 24.393 1.00 96.06 306 ASN A O 1
ATOM 2298 N N . THR A 1 307 ? -24.633 -8.041 23.515 1.00 95.00 307 THR A N 1
ATOM 2299 C CA . THR A 1 307 ? -23.830 -7.760 24.708 1.00 95.00 307 THR A CA 1
ATOM 2300 C C . THR A 1 307 ? -22.551 -7.034 24.314 1.00 95.00 307 THR A C 1
ATOM 2302 O O . THR A 1 307 ? -22.107 -7.095 23.182 1.00 95.00 307 THR A O 1
ATOM 2305 N N . GLN A 1 308 ? -21.908 -6.344 25.249 1.00 94.19 308 GLN A N 1
ATOM 2306 C CA . GLN A 1 308 ? -20.695 -5.612 24.904 1.00 94.19 308 GLN A CA 1
ATOM 2307 C C . GLN A 1 308 ? -19.548 -6.568 24.496 1.00 94.19 308 GLN A C 1
ATOM 2309 O O . GLN A 1 308 ? -19.013 -7.309 25.325 1.00 94.19 308 GLN A O 1
ATOM 2314 N N . GLY A 1 309 ? -19.149 -6.505 23.227 1.00 92.31 309 GLY A N 1
ATOM 2315 C CA . GLY A 1 309 ? -18.131 -7.313 22.560 1.00 92.31 309 GLY A CA 1
ATOM 2316 C C . GLY A 1 309 ? -18.600 -8.705 22.123 1.00 92.31 309 GLY A C 1
ATOM 2317 O O . GLY A 1 309 ? -17.750 -9.526 21.760 1.00 92.31 309 GLY A O 1
ATOM 2318 N N . SER A 1 310 ? -19.895 -9.026 22.234 1.00 95.00 310 SER A N 1
ATOM 2319 C CA . SER A 1 310 ? -20.422 -10.356 21.903 1.00 95.00 310 SER A CA 1
ATOM 2320 C C . SER A 1 310 ? -21.953 -10.396 21.836 1.00 95.00 310 SER A C 1
ATOM 2322 O O . SER A 1 310 ? -22.642 -9.412 22.044 1.00 95.00 310 SER A O 1
ATOM 2324 N N . PHE A 1 311 ? -22.524 -11.587 21.711 1.00 95.00 311 PHE A N 1
ATOM 2325 C CA . PHE A 1 311 ? -23.967 -11.792 21.727 1.00 95.00 311 PHE A CA 1
ATOM 2326 C C . PHE A 1 311 ? -24.323 -13.089 22.449 1.00 95.00 311 PHE A C 1
ATOM 2328 O O . PHE A 1 311 ? -23.537 -14.045 22.515 1.00 95.00 311 PHE A O 1
ATOM 2335 N N . VAL A 1 312 ? -25.550 -13.143 22.955 1.00 96.38 312 VAL A N 1
ATOM 2336 C CA . VAL A 1 312 ? -26.135 -14.338 23.556 1.00 96.38 312 VAL A CA 1
ATOM 2337 C C . VAL A 1 312 ? -27.298 -14.800 22.693 1.00 96.38 312 VAL A C 1
ATOM 2339 O O . VAL A 1 312 ? -28.237 -14.053 22.432 1.00 96.38 312 VAL A O 1
ATOM 2342 N N . CYS A 1 313 ? -27.241 -16.064 22.275 1.00 96.88 313 CYS A N 1
ATOM 2343 C CA . CYS A 1 313 ? -28.378 -16.734 21.664 1.00 96.88 313 CYS A CA 1
ATOM 2344 C C . CYS A 1 313 ? -29.104 -17.581 22.703 1.00 96.88 313 CYS A C 1
ATOM 2346 O O . CYS A 1 313 ? -28.468 -18.268 23.506 1.00 96.88 313 CYS A O 1
ATOM 2348 N N . SER A 1 314 ? -30.432 -17.572 22.663 1.00 96.00 314 SER A N 1
ATOM 2349 C CA . SER A 1 314 ? -31.249 -18.431 23.516 1.00 96.00 314 SER A CA 1
ATOM 2350 C C . SER A 1 314 ? -32.440 -19.015 22.761 1.00 96.00 314 SER A C 1
ATOM 2352 O O . SER A 1 314 ? -32.800 -18.570 21.668 1.00 96.00 314 SER A O 1
ATOM 2354 N N . CYS A 1 315 ? -33.025 -20.068 23.334 1.00 95.94 315 CYS A N 1
ATOM 2355 C CA . CYS A 1 315 ? -34.157 -20.764 22.743 1.00 95.94 315 CYS A CA 1
ATOM 2356 C C . CYS A 1 315 ? -35.484 -20.366 23.394 1.00 95.94 315 CYS A C 1
ATOM 2358 O O . CYS A 1 315 ? -35.538 -20.194 24.615 1.00 95.94 315 CYS A O 1
ATOM 2360 N N . PRO A 1 316 ? -36.576 -20.290 22.611 1.00 95.00 316 PRO A N 1
ATOM 2361 C CA . PRO A 1 316 ? -37.911 -20.088 23.152 1.00 95.00 316 PRO A CA 1
ATOM 2362 C C . PRO A 1 316 ? -38.300 -21.183 24.152 1.00 95.00 316 PRO A C 1
ATOM 2364 O O . PRO A 1 316 ? -37.809 -22.313 24.106 1.00 95.00 316 PRO A O 1
ATOM 2367 N N . HIS A 1 317 ? -39.251 -20.876 25.035 1.00 92.88 317 HIS A N 1
ATOM 2368 C CA . HIS A 1 317 ? -39.758 -21.846 26.003 1.00 92.88 317 HIS A CA 1
ATOM 2369 C C . HIS A 1 317 ? -40.252 -23.136 25.315 1.00 92.88 317 HIS A C 1
ATOM 2371 O O . HIS A 1 317 ? -41.041 -23.093 24.370 1.00 92.88 317 HIS A O 1
ATOM 2377 N N . GLY A 1 318 ? -39.817 -24.296 25.817 1.00 90.19 318 GLY A N 1
ATOM 2378 C CA . GLY A 1 318 ? -40.118 -25.607 25.225 1.00 90.19 318 GLY A CA 1
ATOM 2379 C C . GLY A 1 318 ? -39.148 -26.047 24.121 1.00 90.19 318 GLY A C 1
ATOM 2380 O O . GLY A 1 318 ? -39.389 -27.075 23.484 1.00 90.19 318 GLY A O 1
ATOM 2381 N N . TYR A 1 319 ? -38.061 -25.304 23.902 1.00 93.19 319 TYR A N 1
ATOM 2382 C CA . TYR A 1 319 ? -36.959 -25.660 23.010 1.00 93.19 319 TYR A CA 1
ATOM 2383 C C . TYR A 1 319 ? -35.640 -25.737 23.791 1.00 93.19 319 TYR A C 1
ATOM 2385 O O . TYR A 1 319 ? -35.466 -25.083 24.816 1.00 93.19 319 TYR A O 1
ATOM 2393 N N . THR A 1 320 ? -34.706 -26.551 23.304 1.00 92.31 320 THR A N 1
ATOM 2394 C CA . THR A 1 320 ? -33.372 -26.744 23.891 1.00 92.31 320 THR A CA 1
ATOM 2395 C C . THR A 1 320 ? -32.293 -26.723 22.814 1.00 92.31 320 THR A C 1
ATOM 2397 O O . THR A 1 320 ? -32.514 -27.233 21.713 1.00 92.31 320 THR A O 1
ATOM 2400 N N . GLY A 1 321 ? -31.120 -26.202 23.164 1.00 92.44 321 GLY A N 1
ATOM 2401 C CA . GLY A 1 321 ? -29.933 -26.125 22.313 1.00 92.44 321 GLY A CA 1
ATOM 2402 C C . GLY A 1 321 ? -29.137 -24.852 22.604 1.00 92.44 321 GLY A C 1
ATOM 2403 O O . GLY A 1 321 ? -29.405 -24.179 23.599 1.00 92.44 321 GLY A O 1
ATOM 2404 N N . ASP A 1 322 ? -28.149 -24.542 21.768 1.00 93.19 322 ASP A N 1
ATOM 2405 C CA . ASP A 1 322 ? -27.297 -23.348 21.913 1.00 93.19 322 ASP A CA 1
ATOM 2406 C C . ASP A 1 322 ? -27.865 -22.086 21.245 1.00 93.19 322 ASP A C 1
ATOM 2408 O O . ASP A 1 322 ? -27.270 -21.015 21.357 1.00 93.19 322 ASP A O 1
ATOM 2412 N N . GLY A 1 323 ? -28.986 -22.211 20.528 1.00 93.94 323 GLY A N 1
ATOM 2413 C CA . GLY A 1 323 ? -29.639 -21.102 19.837 1.00 93.94 323 GLY A CA 1
ATOM 2414 C C . GLY A 1 323 ? -28.830 -20.485 18.696 1.00 93.94 323 GLY A C 1
ATOM 2415 O O . GLY A 1 323 ? -29.229 -19.440 18.194 1.00 93.94 323 GLY A O 1
ATOM 2416 N N . LYS A 1 324 ? -27.712 -21.081 18.263 1.00 94.94 324 LYS A N 1
ATOM 2417 C CA . LYS A 1 324 ? -26.870 -20.562 17.171 1.00 94.94 324 LYS A CA 1
ATOM 2418 C C . LYS A 1 324 ? -27.200 -21.253 15.853 1.00 94.94 324 LYS A C 1
ATOM 2420 O O . LYS A 1 324 ? -27.307 -22.476 15.806 1.00 94.94 324 LYS A O 1
ATOM 2425 N N . LYS A 1 325 ? -27.254 -20.498 14.749 1.00 93.56 325 LYS A N 1
ATOM 2426 C CA . LYS A 1 325 ? -27.450 -21.050 13.391 1.00 93.56 325 LYS A CA 1
ATOM 2427 C C . LYS A 1 325 ? -26.318 -21.996 12.967 1.00 93.56 325 LYS A C 1
ATOM 2429 O O . LYS A 1 325 ? -26.565 -22.968 12.265 1.00 93.56 325 LYS A O 1
ATOM 2434 N N . SER A 1 326 ? -25.084 -21.718 13.389 1.00 92.62 326 SER A N 1
ATOM 2435 C CA . SER A 1 326 ? -23.902 -22.556 13.125 1.00 92.62 326 SER A CA 1
ATOM 2436 C C . SER A 1 326 ? -23.690 -23.678 14.151 1.00 92.62 326 SER A C 1
ATOM 2438 O O . SER A 1 326 ? -22.726 -24.434 14.033 1.00 92.62 326 SER A O 1
ATOM 2440 N N . GLY A 1 327 ? -24.555 -23.765 15.166 1.00 91.25 327 GLY A N 1
ATOM 2441 C CA . GLY A 1 327 ? -24.474 -24.728 16.259 1.00 91.25 327 GLY A CA 1
ATOM 2442 C C . GLY A 1 327 ? -25.603 -25.757 16.229 1.00 91.25 327 GLY A C 1
ATOM 2443 O O . GLY A 1 327 ? -26.057 -26.195 15.173 1.00 91.25 327 GLY A O 1
ATOM 2444 N N . SER A 1 328 ? -26.048 -26.158 17.417 1.00 92.19 328 SER A N 1
ATOM 2445 C CA . SER A 1 328 ? -27.190 -27.058 17.616 1.00 92.19 328 SER A CA 1
ATOM 2446 C C . SER A 1 328 ? -28.548 -26.386 17.380 1.00 92.19 328 SER A C 1
ATOM 2448 O O . SER A 1 328 ? -29.543 -27.097 17.210 1.00 92.19 328 SER A O 1
ATOM 2450 N N . GLY A 1 329 ? -28.599 -25.049 17.340 1.00 92.88 329 GLY A N 1
ATOM 2451 C CA . GLY A 1 329 ? -29.824 -24.282 17.120 1.00 92.88 329 GLY A CA 1
ATOM 2452 C C . GLY A 1 329 ? -30.847 -24.511 18.231 1.00 92.88 329 GLY A C 1
ATOM 2453 O O . GLY A 1 329 ? -30.487 -24.871 19.353 1.00 92.88 329 GLY A O 1
ATOM 2454 N N . CYS A 1 330 ? -32.131 -24.323 17.931 1.00 94.38 330 CYS A N 1
ATOM 2455 C CA . CYS A 1 330 ? -33.216 -24.598 18.869 1.00 94.38 330 CYS A CA 1
ATOM 2456 C C . CYS A 1 330 ? -34.054 -25.795 18.426 1.00 94.38 330 CYS A C 1
ATOM 2458 O O . CYS A 1 330 ? -34.724 -25.773 17.396 1.00 94.38 330 CYS A O 1
ATOM 2460 N N . ASN A 1 331 ? -34.068 -26.840 19.256 1.00 92.12 331 ASN A N 1
ATOM 2461 C CA . ASN A 1 331 ? -34.808 -28.071 18.993 1.00 92.12 331 ASN A CA 1
ATOM 2462 C C . ASN A 1 331 ? -35.966 -28.219 19.975 1.00 92.12 331 ASN A C 1
ATOM 2464 O O . ASN A 1 331 ? -35.787 -28.061 21.182 1.00 92.12 331 ASN A O 1
ATOM 2468 N N . LYS A 1 332 ? -37.157 -28.552 19.470 1.00 89.56 332 LYS A N 1
ATOM 2469 C CA . LYS A 1 332 ? -38.353 -28.712 20.303 1.00 89.56 332 LYS A CA 1
ATOM 2470 C C . LYS A 1 332 ? -38.160 -29.854 21.300 1.00 89.56 332 LYS A C 1
ATOM 2472 O O . LYS A 1 332 ? -37.879 -30.989 20.915 1.00 89.56 332 LYS A O 1
ATOM 2477 N N . GLN A 1 333 ? -38.376 -29.567 22.576 1.00 77.44 333 GLN A N 1
ATOM 2478 C CA . GLN A 1 333 ? -38.288 -30.549 23.644 1.00 77.44 333 GLN A CA 1
ATOM 2479 C C . GLN A 1 333 ? -39.526 -31.460 23.576 1.00 77.44 333 GLN A C 1
ATOM 2481 O O . GLN A 1 333 ? -40.598 -31.139 24.087 1.00 77.44 333 GLN A O 1
ATOM 2486 N N . THR A 1 334 ? -39.425 -32.602 22.892 1.00 72.88 334 THR A N 1
ATOM 2487 C CA . THR A 1 334 ? -40.481 -33.621 22.939 1.00 72.88 334 THR A CA 1
ATOM 2488 C C . THR A 1 334 ? -40.378 -34.358 24.266 1.00 72.88 334 THR A C 1
ATOM 2490 O O . THR A 1 334 ? -39.537 -35.245 24.427 1.00 72.88 334 THR A O 1
ATOM 2493 N N . THR A 1 335 ? -41.229 -34.012 25.228 1.00 62.03 335 THR A N 1
ATOM 2494 C CA . THR A 1 335 ? -41.440 -34.837 26.416 1.00 62.03 335 THR A CA 1
ATOM 2495 C C . THR A 1 335 ? -42.010 -36.187 25.977 1.00 62.03 335 THR A C 1
ATOM 2497 O O . THR A 1 335 ? -43.208 -36.343 25.746 1.00 62.03 335 THR A O 1
ATOM 2500 N N . LYS A 1 336 ? -41.151 -37.206 25.838 1.00 56.88 336 LYS A N 1
ATOM 2501 C CA . LYS A 1 336 ? -41.613 -38.596 25.865 1.00 56.88 336 LYS A CA 1
ATOM 2502 C C . LYS A 1 336 ? -42.076 -38.870 27.291 1.00 56.88 336 LYS A C 1
ATOM 2504 O O . LYS A 1 336 ? -41.265 -39.185 28.157 1.00 56.88 336 LYS A O 1
ATOM 2509 N N . PHE A 1 337 ? -43.372 -38.713 27.542 1.00 56.16 337 PHE A N 1
ATOM 2510 C CA . PHE A 1 337 ? -43.979 -39.279 28.739 1.00 56.16 337 PHE A CA 1
ATOM 2511 C C . PHE A 1 337 ? -43.649 -40.780 28.773 1.00 56.16 337 PHE A C 1
ATOM 2513 O O . PHE A 1 337 ? -43.860 -41.456 27.759 1.00 56.16 337 PHE A O 1
ATOM 2520 N N . PRO A 1 338 ? -43.113 -41.326 29.879 1.00 55.00 338 PRO A N 1
ATOM 2521 C CA . PRO A 1 338 ? -43.008 -42.768 30.012 1.00 55.00 338 PRO A CA 1
ATOM 2522 C C . PRO A 1 338 ? -44.433 -43.326 29.982 1.00 55.00 338 PRO A C 1
ATOM 2524 O O . PRO A 1 338 ? -45.245 -43.031 30.858 1.00 55.00 338 PRO A O 1
ATOM 2527 N N . PHE A 1 339 ? -44.759 -44.098 28.945 1.00 56.31 339 PHE A N 1
ATOM 2528 C CA . PHE A 1 339 ? -45.986 -44.885 28.926 1.00 56.31 339 PHE A CA 1
ATOM 2529 C C . PHE A 1 339 ? -45.897 -45.894 30.073 1.00 56.31 339 PHE A C 1
ATOM 2531 O O . PHE A 1 339 ? -45.185 -46.892 29.978 1.00 56.31 339 PHE A O 1
ATOM 2538 N N . VAL A 1 340 ? -46.604 -45.631 31.173 1.00 55.91 340 VAL A N 1
ATOM 2539 C CA . VAL A 1 340 ? -46.845 -46.644 32.201 1.00 55.91 340 VAL A CA 1
ATOM 2540 C C . VAL A 1 340 ? -47.822 -47.645 31.596 1.00 55.91 340 VAL A C 1
ATOM 2542 O O . VAL A 1 340 ? -49.016 -47.375 31.469 1.00 55.91 340 VAL A O 1
ATOM 2545 N N . GLN A 1 341 ? -47.306 -48.792 31.166 1.00 53.97 341 GLN A N 1
ATOM 2546 C CA . GLN A 1 341 ? -48.126 -49.896 30.689 1.00 53.97 341 GLN A CA 1
ATOM 2547 C C . GLN A 1 341 ? -48.757 -50.574 31.914 1.00 53.97 341 GLN A C 1
ATOM 2549 O O . GLN A 1 341 ? -48.137 -51.402 32.577 1.00 53.97 341 GLN A O 1
ATOM 2554 N N . VAL A 1 342 ? -49.984 -50.180 32.262 1.00 55.47 342 VAL A N 1
ATOM 2555 C CA . VAL A 1 342 ? -50.752 -50.850 33.319 1.00 55.47 342 VAL A CA 1
ATOM 2556 C C . VAL A 1 342 ? -51.295 -52.156 32.745 1.00 55.47 342 VAL A C 1
ATOM 2558 O O . VAL A 1 342 ? -52.242 -52.159 31.961 1.00 55.47 342 VAL A O 1
ATOM 2561 N N . VAL A 1 343 ? -50.682 -53.276 33.123 1.00 57.38 343 VAL A N 1
ATOM 2562 C CA . VAL A 1 343 ? -51.220 -54.610 32.843 1.00 57.38 343 VAL A CA 1
ATOM 2563 C C . VAL A 1 343 ? -52.295 -54.902 33.887 1.00 57.38 343 VAL A C 1
ATOM 2565 O O . VAL A 1 343 ? -51.991 -55.198 35.040 1.00 57.38 343 VAL A O 1
ATOM 2568 N N . ALA A 1 344 ? -53.564 -54.799 33.495 1.00 53.12 344 ALA A N 1
ATOM 2569 C CA . ALA A 1 344 ? -54.675 -55.264 34.316 1.00 53.12 344 ALA A CA 1
ATOM 2570 C C . ALA A 1 344 ? -54.732 -56.800 34.263 1.00 53.12 344 ALA A C 1
ATOM 2572 O O . ALA A 1 344 ? -55.216 -57.384 33.292 1.00 53.12 344 ALA A O 1
ATOM 2573 N N . GLY A 1 345 ? -54.212 -57.459 35.300 1.00 53.47 345 GLY A N 1
ATOM 2574 C CA . GLY A 1 345 ? -54.445 -58.883 35.530 1.00 53.47 345 GLY A CA 1
ATOM 2575 C C . GLY A 1 345 ? -55.902 -59.110 35.933 1.00 53.47 345 GLY A C 1
ATOM 2576 O O . GLY A 1 345 ? -56.375 -58.510 36.897 1.00 53.47 345 GLY A O 1
ATOM 2577 N N . LYS A 1 346 ? -56.625 -59.947 35.181 1.00 53.91 346 LYS A N 1
ATOM 2578 C CA . LYS A 1 346 ? -57.946 -60.448 35.584 1.00 53.91 346 LYS A CA 1
ATOM 2579 C C . LYS A 1 346 ? -57.777 -61.422 36.754 1.00 53.91 346 LYS A C 1
ATOM 2581 O O . LYS A 1 346 ? -56.946 -62.322 36.666 1.00 53.91 346 LYS A O 1
ATOM 2586 N N . ILE A 1 347 ? -58.564 -61.192 37.806 1.00 53.47 347 ILE A N 1
ATOM 2587 C CA . ILE A 1 347 ? -58.796 -62.102 38.939 1.00 53.47 347 ILE A CA 1
ATOM 2588 C C . ILE A 1 347 ? -59.592 -63.308 38.442 1.00 53.47 347 ILE A C 1
ATOM 2590 O O . ILE A 1 347 ? -60.510 -63.088 37.615 1.00 53.47 347 ILE A O 1
#

Solvent-accessible surface area (backbone atoms only — not comparable to full-atom values): 19302 Å² total; per-residue (Å²): 143,83,83,84,84,82,84,82,80,81,79,82,79,74,83,78,75,80,73,64,67,47,50,58,92,95,44,73,51,59,37,56,90,37,70,39,44,49,55,31,19,71,51,92,90,32,38,45,93,67,32,42,31,35,68,41,70,92,42,90,69,29,43,33,18,49,42,94,58,88,47,37,47,73,48,73,36,73,91,79,31,33,35,33,29,51,35,70,57,20,26,48,62,60,78,88,60,89,82,66,82,70,33,39,63,44,73,50,80,43,73,93,38,44,43,10,45,29,40,87,50,25,30,41,34,17,37,9,50,28,25,36,20,38,35,38,45,94,70,97,82,89,70,73,50,75,48,62,26,52,10,40,57,74,54,75,89,74,46,51,68,66,47,43,83,28,40,38,19,8,57,30,76,51,68,71,52,34,32,59,47,36,37,41,51,46,77,80,50,87,51,88,78,37,42,93,56,28,40,34,32,36,28,37,51,27,24,55,93,80,59,74,54,46,66,63,49,30,59,56,46,80,80,56,74,58,40,54,25,40,28,25,45,22,44,55,90,58,36,43,44,74,62,23,68,75,36,79,89,59,41,61,59,23,40,58,44,45,73,42,63,42,90,44,11,58,10,15,46,47,39,48,35,80,39,33,43,66,27,20,62,39,83,75,16,19,41,68,46,60,54,57,75,44,79,90,72,31,56,38,61,71,41,62,44,66,44,97,45,40,71,47,44,38,47,60,93,65,36,47,63,58,2,22,64,92,60,74,15,61,39,74,60,76,79,77,70,81,79,79,80,80,80,82,78,84,129

InterPro domains:
  IPR000152 EGF-type aspartate/asparagine hydroxylation site [PS00010] (304-315)
  IPR000742 EGF-like domain [PS50026] (288-322)
  IPR000742 EGF-like domain [SM00181] (240-287)
  IPR000742 EGF-like domain [SM00181] (291-331)
  IPR001881 EGF-like calcium-binding domain [SM00179] (237-287)
  IPR001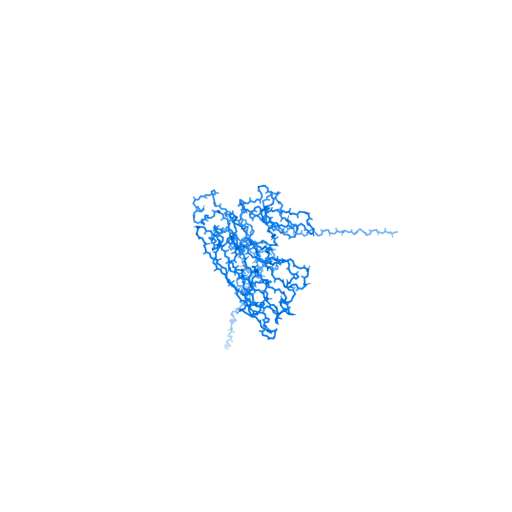881 EGF-like calcium-binding domain [SM00179] (288-331)
  IPR013695 Wall-associated receptor kinase [PF08488] (162-235)
  IPR018097 EGF-like calcium-binding, conserved site [PS01187] (288-313)
  IPR025287 Wall-associated receptor kinase, galacturonan-binding domain [PF13947] (27-85)
  IPR049883 NOTCH1, EGF-like calcium-binding domain [PF07645] (288-325)

Radius of gyration: 29.9 Å; Cα contacts (8 Å, |Δi|>4): 789; chains: 1; bounding box: 99×83×73 Å

Mean predicted aligned error: 9.61 Å

Sequence (347 aa):
MTIPFLLLHLLFTLPATATAATTLPGCPTHCGNLTIPFPFGTQPGCHLPGFLLTCNTTFSPPRTFISTGNIQLTSLSLTASTATILTLIARDCYTPLALAPNIPTIWLDITGLPYAISNTRNKFTALGCGTLALNYRKGQSDLYYTTGCVSFCNELSSVINGTCSGIGCCQTAIPRGLQRIETILQIVKNHSNTWSFSPCSYAFLVDQDQYVFKESDLEDFYMRDRVPAVLDWAVGNNETCEAAATNSASYLCGANTYCSNSTSAAGYRCGCLSGYAGNPYLANGCQDINECEDADTNPCSDICENTQGSFVCSCPHGYTGDGKKSGSGCNKQTTKFPFVQVVAGKI

Foldseek 3Di:
DDDDDDDDDDDDDDPDPPDFQQWDPPFDQDQQPEGAGPCAGADPPTHDPLRHWHFAVVDVRTWIDRDPDDWTWDYDDQAQQKTKTWAFKQKDFDDPPPPFDHRQKDKAASPPHQKFFDQVFKWKKKAFAQKKKWKFDDDDDDDTDIDIWAAHDQDLVVDDWQDAPRHRMHIDTDDFQHRMIMMGMDGRDDCPRPCVQQRMIIIDMAGPVQDTDDSNCSPCVSVDGTHMGMIRGAAQSLDAPVRQVVPVVSDQFEPQWDKHADPGGRHIGIDHHAQWDHHRRDNNGTDGDFLCPDPVSNQFQPDWDGDGNDIAADEDPQWDDRRGPPGPRTHGNPPPDPPPPDDDDDD

Secondary structure (DSSP, 8-state):
--PPP-------------PPP-S-TT---EETTEE--TT-BSSTTSS-TT-BEEEETTSSS-EEEETTSS-EEEEEETTTTEEEEEEE-EEEE-TT-TTS--B-EEEEE-TTSSEEE-TTTEEEEEESSSEEEEEE---SSS---EEEEEE--S-GGG--TT--EEESEEEE---TT-SEEEEEEEE-S--TTTTTT--EEEEEEEETTT----TTHHHHGGG--EEEEEEEE-BSTT--HHHHHT-TTT----TTEEEEE-SSSSSEEEEEPTTEEE-TTSTT-EEEP-TTT-TTT--BSSEEEEETTEEEEEPPTTEES--BTTTT--EE---------------